Protein AF-0000000068192405 (afdb_homodimer)

pLDDT: mean 91.37, std 9.14, range [52.38, 98.75]

Foldseek 3Di:
DFDDPPDQWDQPQKDKDWDPPADPLVHTDMFIFGQAKDAAFDWNIKHFKAKDDFPDDCLAPLQKAQQDPDPPGGIITGTDDCVSRAAAADVPPFQKDKDHDNVRRMIIIGGRHIDHGGHTGHDHRPCLVPRPNNVVVNCVRCVPPD/DFDDPPDQWDQPQKDKDWDPPADPLVHTDMFIFGQAKDAAFDWNIKHFKAKDDFPDDCLAPLQKAALDPDPPGGIITGTDDCVSRAAAADVPPFQKDKDHDNVRRMIIIGGRHIDHGGHTGHDHRPCLVPRPNNVSVNCVRCVPPD

Structure (mmCIF, N/CA/C/O backbone):
data_AF-0000000068192405-model_v1
#
loop_
_entity.id
_entity.type
_entity.pdbx_description
1 polymer 'SET domain-containing protein'
#
loop_
_atom_site.group_PDB
_atom_site.id
_atom_site.type_symbol
_atom_site.label_atom_id
_atom_site.label_alt_id
_atom_site.label_comp_id
_atom_site.label_asym_id
_atom_site.label_entity_id
_atom_site.label_seq_id
_atom_site.pdbx_PDB_ins_code
_atom_site.Cartn_x
_atom_site.Cartn_y
_atom_site.Cartn_z
_atom_site.occupancy
_atom_site.B_iso_or_equiv
_atom_site.auth_seq_id
_atom_site.auth_comp_id
_atom_site.auth_asym_id
_atom_site.auth_atom_id
_atom_site.pdbx_PDB_model_num
ATOM 1 N N . MET A 1 1 ? -20.484 -3.127 -0.42 1 55.09 1 MET A N 1
ATOM 2 C CA . MET A 1 1 ? -20.344 -1.684 -0.591 1 55.09 1 MET A CA 1
ATOM 3 C C . MET A 1 1 ? -19.312 -1.358 -1.666 1 55.09 1 MET A C 1
ATOM 5 O O . MET A 1 1 ? -18.344 -2.092 -1.839 1 55.09 1 MET A O 1
ATOM 9 N N . ALA A 1 2 ? -19.688 -0.434 -2.512 1 78.75 2 ALA A N 1
ATOM 10 C CA . ALA A 1 2 ? -18.922 -0.015 -3.682 1 78.75 2 ALA A CA 1
ATOM 11 C C . ALA A 1 2 ? -17.891 1.054 -3.312 1 78.75 2 ALA A C 1
ATOM 13 O O . ALA A 1 2 ? -18.094 1.811 -2.359 1 78.75 2 ALA A O 1
ATOM 14 N N . ALA A 1 3 ? -16.781 0.958 -3.896 1 88.31 3 ALA A N 1
ATOM 15 C CA . ALA A 1 3 ? -15.773 2.01 -3.754 1 88.31 3 ALA A CA 1
ATOM 16 C C . ALA A 1 3 ? -16.312 3.352 -4.242 1 88.31 3 ALA A C 1
ATOM 18 O O . ALA A 1 3 ? -17.234 3.396 -5.051 1 88.31 3 ALA A O 1
ATOM 19 N N . HIS A 1 4 ? -15.781 4.434 -3.641 1 93.06 4 HIS A N 1
ATOM 20 C CA . HIS A 1 4 ? -16.109 5.762 -4.137 1 93.06 4 HIS A CA 1
ATOM 21 C C . HIS A 1 4 ? -15.891 5.859 -5.645 1 93.06 4 HIS A C 1
ATOM 23 O O . HIS A 1 4 ? -14.875 5.387 -6.156 1 93.06 4 HIS A O 1
ATOM 29 N N . PRO A 1 5 ? -16.766 6.48 -6.34 1 92.31 5 PRO A N 1
ATOM 30 C CA . PRO A 1 5 ? -16.656 6.492 -7.801 1 92.31 5 PRO A CA 1
ATOM 31 C C . PRO A 1 5 ? -15.422 7.234 -8.297 1 92.31 5 PRO A C 1
ATOM 33 O O . PRO A 1 5 ? -14.898 6.922 -9.367 1 92.31 5 PRO A O 1
ATOM 36 N N . ASP A 1 6 ? -14.898 8.164 -7.609 1 94.06 6 ASP A N 1
ATOM 37 C CA . ASP A 1 6 ? -13.781 8.984 -8.047 1 94.06 6 ASP A CA 1
ATOM 38 C C . ASP A 1 6 ? -12.453 8.438 -7.52 1 94.06 6 ASP A C 1
ATOM 40 O O . ASP A 1 6 ? -11.398 9.031 -7.754 1 94.06 6 ASP A O 1
ATOM 44 N N . THR A 1 7 ? -12.555 7.301 -6.91 1 98.12 7 THR A N 1
ATOM 45 C CA . THR A 1 7 ? -11.336 6.852 -6.246 1 98.12 7 THR A CA 1
ATOM 46 C C . THR A 1 7 ? -10.32 6.336 -7.266 1 98.12 7 THR A C 1
ATOM 48 O O . THR A 1 7 ? -10.688 5.688 -8.242 1 98.12 7 THR A O 1
ATOM 51 N N . LYS A 1 8 ? -9.062 6.598 -7.02 1 98.31 8 LYS A N 1
ATOM 52 C CA . LYS A 1 8 ? -7.961 6.027 -7.793 1 98.31 8 LYS A CA 1
ATOM 53 C C . LYS A 1 8 ? -7.633 4.617 -7.32 1 98.31 8 LYS A C 1
ATOM 55 O O . LYS A 1 8 ? -6.961 3.859 -8.023 1 98.31 8 LYS A O 1
ATOM 60 N N . ILE A 1 9 ? -8.039 4.238 -6.117 1 98.31 9 ILE A N 1
ATOM 61 C CA . ILE A 1 9 ? -7.742 2.941 -5.52 1 98.31 9 ILE A CA 1
ATOM 62 C C . ILE A 1 9 ? -9.039 2.229 -5.156 1 98.31 9 ILE A C 1
ATOM 64 O O . ILE A 1 9 ? -9.867 2.771 -4.422 1 98.31 9 ILE A O 1
ATOM 68 N N . ASP A 1 10 ? -9.258 1.091 -5.707 1 97.69 10 ASP A N 1
ATOM 69 C CA . ASP A 1 10 ? -10.406 0.264 -5.352 1 97.69 10 ASP A CA 1
ATOM 70 C C . ASP A 1 10 ? -9.984 -1.178 -5.078 1 97.69 10 ASP A C 1
ATOM 72 O O . ASP A 1 10 ? -9.758 -1.951 -6.012 1 97.69 10 ASP A O 1
ATOM 76 N N . CYS A 1 11 ? -9.867 -1.496 -3.826 1 97.31 11 CYS A N 1
ATOM 77 C CA . CYS A 1 11 ? -9.609 -2.877 -3.434 1 97.31 11 CYS A CA 1
ATOM 78 C C . CYS A 1 11 ? -10.719 -3.4 -2.523 1 97.31 11 CYS A C 1
ATOM 80 O O . CYS A 1 11 ? -10.461 -4.219 -1.64 1 97.31 11 CYS A O 1
ATOM 82 N N . SER A 1 12 ? -11.93 -2.873 -2.697 1 95.62 12 SER A N 1
ATOM 83 C CA . SER A 1 12 ? -13.062 -3.17 -1.833 1 95.62 12 SER A CA 1
ATOM 84 C C . SER A 1 12 ? -13.547 -4.605 -2.025 1 95.62 12 SER A C 1
ATOM 86 O O . SER A 1 12 ? -14.273 -5.137 -1.188 1 95.62 12 SER A O 1
ATOM 88 N N . LYS A 1 13 ? -13.156 -5.262 -3.084 1 96.94 13 LYS A N 1
ATOM 89 C CA . LYS A 1 13 ? -13.609 -6.617 -3.377 1 96.94 13 LYS A CA 1
ATOM 90 C C . LYS A 1 13 ? -12.547 -7.648 -3 1 96.94 13 LYS A C 1
ATOM 92 O O . LYS A 1 13 ? -12.648 -8.82 -3.375 1 96.94 13 LYS A O 1
ATOM 97 N N . VAL A 1 14 ? -11.555 -7.145 -2.326 1 97.94 14 VAL A N 1
ATOM 98 C CA . VAL A 1 14 ? -10.406 -7.965 -1.952 1 97.94 14 VAL A CA 1
ATOM 99 C C . VAL A 1 14 ? -10.164 -7.863 -0.447 1 97.94 14 VAL A C 1
ATOM 101 O O . VAL A 1 14 ? -10.359 -6.801 0.148 1 97.94 14 VAL A O 1
ATOM 104 N N . TYR A 1 15 ? -9.812 -8.922 0.135 1 98.19 15 TYR A N 1
ATOM 105 C CA . TYR A 1 15 ? -9.383 -8.859 1.525 1 98.19 15 TYR A CA 1
ATOM 106 C C . TYR A 1 15 ? -8.094 -9.648 1.732 1 98.19 15 TYR A C 1
ATOM 108 O O . TYR A 1 15 ? -7.719 -10.469 0.893 1 98.19 15 TYR A O 1
ATOM 116 N N . VAL A 1 16 ? -7.379 -9.328 2.805 1 98.56 16 VAL A N 1
ATOM 117 C CA . VAL A 1 16 ? -6.047 -9.883 3.025 1 98.56 16 VAL A CA 1
ATOM 118 C C . VAL A 1 16 ? -6.02 -10.648 4.344 1 98.56 16 VAL A C 1
ATOM 120 O O . VAL A 1 16 ? -6.508 -10.164 5.367 1 98.56 16 VAL A O 1
ATOM 123 N N . LYS A 1 17 ? -5.523 -11.781 4.324 1 98 17 LYS A N 1
ATOM 124 C CA . LYS A 1 17 ? -5.293 -12.633 5.488 1 98 17 LYS A CA 1
ATOM 125 C C . LYS A 1 17 ? -4.102 -13.562 5.262 1 98 17 LYS A C 1
ATOM 127 O O . LYS A 1 17 ? -3.371 -13.414 4.281 1 98 17 LYS A O 1
ATOM 132 N N . LYS A 1 18 ? -3.875 -14.383 6.23 1 97.12 18 LYS A N 1
ATOM 133 C CA . LYS A 1 18 ? -2.791 -15.352 6.082 1 97.12 18 LYS A CA 1
ATOM 134 C C . LYS A 1 18 ? -2.975 -16.188 4.82 1 97.12 18 LYS A C 1
ATOM 136 O O . LYS A 1 18 ? -4.066 -16.688 4.555 1 97.12 18 LYS A O 1
ATOM 141 N N . SER A 1 19 ? -1.891 -16.281 4.105 1 97.06 19 SER A N 1
ATOM 142 C CA . SER A 1 19 ? -1.935 -17 2.832 1 97.06 19 SER A CA 1
ATOM 143 C C . SER A 1 19 ? -2.203 -18.484 3.041 1 97.06 19 SER A C 1
ATOM 145 O O . SER A 1 19 ? -1.701 -19.078 3.994 1 97.06 19 SER A O 1
ATOM 147 N N . SER A 1 20 ? -2.9 -19.141 2.088 1 94.5 20 SER A N 1
ATOM 148 C CA . SER A 1 20 ? -3.137 -20.578 2.094 1 94.5 20 SER A CA 1
ATOM 149 C C . SER A 1 20 ? -1.863 -21.344 1.756 1 94.5 20 SER A C 1
ATOM 151 O O . SER A 1 20 ? -1.79 -22.562 1.971 1 94.5 20 SER A O 1
ATOM 153 N N . PHE A 1 21 ? -0.851 -20.641 1.268 1 90.75 21 PHE A N 1
ATOM 154 C CA . PHE A 1 21 ? 0.394 -21.281 0.862 1 90.75 21 PHE A CA 1
ATOM 155 C C . PHE A 1 21 ? 1.392 -21.297 2.014 1 90.75 21 PHE A C 1
ATOM 157 O O . PHE A 1 21 ? 2.486 -21.859 1.883 1 90.75 21 PHE A O 1
ATOM 164 N N . SER A 1 22 ? 0.976 -20.703 3.113 1 90 22 SER A N 1
ATOM 165 C CA . SER A 1 22 ? 1.839 -20.703 4.289 1 90 22 SER A CA 1
ATOM 166 C C . SER A 1 22 ? 2.004 -22.109 4.855 1 90 22 SER A C 1
ATOM 168 O O . SER A 1 22 ? 1.02 -22.828 5.047 1 90 22 SER A O 1
ATOM 170 N N . ASN A 1 23 ? 3.227 -22.469 5.043 1 89.5 23 ASN A N 1
ATOM 171 C CA . ASN A 1 23 ? 3.557 -23.766 5.641 1 89.5 23 ASN A CA 1
ATOM 172 C C . ASN A 1 23 ? 4.883 -23.703 6.395 1 89.5 23 ASN A C 1
ATOM 174 O O . ASN A 1 23 ? 5.414 -22.625 6.648 1 89.5 23 ASN A O 1
ATOM 178 N N . GLU A 1 24 ? 5.328 -24.844 6.863 1 87.62 24 GLU A N 1
ATOM 179 C CA . GLU A 1 24 ? 6.543 -24.891 7.664 1 87.62 24 GLU A CA 1
ATOM 180 C C . GLU A 1 24 ? 7.754 -24.422 6.863 1 87.62 24 GLU A C 1
ATOM 182 O O . GLU A 1 24 ? 8.672 -23.812 7.418 1 87.62 24 GLU A O 1
ATOM 187 N N . GLN A 1 25 ? 7.812 -24.594 5.59 1 82.75 25 GLN A N 1
ATOM 188 C CA . GLN A 1 25 ? 8.938 -24.234 4.727 1 82.75 25 GLN A CA 1
ATOM 189 C C . GLN A 1 25 ? 8.93 -22.75 4.387 1 82.75 25 GLN A C 1
ATOM 191 O O . GLN A 1 25 ? 9.977 -22.094 4.406 1 82.75 25 GLN A O 1
ATOM 196 N N . THR A 1 26 ? 7.797 -22.156 4.195 1 83.38 26 THR A N 1
ATOM 197 C CA . THR A 1 26 ? 7.695 -20.781 3.725 1 83.38 26 THR A CA 1
ATOM 198 C C . THR A 1 26 ? 7.547 -19.812 4.898 1 83.38 26 THR A C 1
ATOM 200 O O . THR A 1 26 ? 7.828 -18.625 4.77 1 83.38 26 THR A O 1
ATOM 203 N N . GLY A 1 27 ? 7.125 -20.406 6.062 1 87.19 27 GLY A N 1
ATOM 204 C CA . GLY A 1 27 ? 6.695 -19.516 7.129 1 87.19 27 GLY A CA 1
ATOM 205 C C . GLY A 1 27 ? 5.367 -18.844 6.848 1 87.19 27 GLY A C 1
ATOM 206 O O . GLY A 1 27 ? 4.734 -19.109 5.82 1 87.19 27 GLY A O 1
ATOM 207 N N . ASP A 1 28 ? 4.977 -18.016 7.785 1 91.56 28 ASP A N 1
ATOM 208 C CA . ASP A 1 28 ? 3.705 -17.312 7.652 1 91.56 28 ASP A CA 1
ATOM 209 C C . ASP A 1 28 ? 3.869 -16.031 6.824 1 91.56 28 ASP A C 1
ATOM 211 O O . ASP A 1 28 ? 4.84 -15.289 7 1 91.56 28 ASP A O 1
ATOM 215 N N . PHE A 1 29 ? 2.996 -15.898 5.859 1 92.94 29 PHE A N 1
ATOM 216 C CA . PHE A 1 29 ? 2.908 -14.656 5.098 1 92.94 29 PHE A CA 1
ATOM 217 C C . PHE A 1 29 ? 1.473 -14.391 4.668 1 92.94 29 PHE A C 1
ATOM 219 O O . PHE A 1 29 ? 0.599 -15.242 4.828 1 92.94 29 PHE A O 1
ATOM 226 N N . ASP A 1 30 ? 1.192 -13.266 4.195 1 96.31 30 ASP A N 1
ATOM 227 C CA . ASP A 1 30 ? -0.177 -12.859 3.887 1 96.31 30 ASP A CA 1
ATOM 228 C C . ASP A 1 30 ? -0.487 -13.055 2.404 1 96.31 30 ASP A C 1
ATOM 230 O O . ASP A 1 30 ? 0.426 -13.164 1.583 1 96.31 30 ASP A O 1
ATOM 234 N N . GLY A 1 31 ? -1.782 -13.195 2.139 1 97.75 31 GLY A N 1
ATOM 235 C CA . GLY A 1 31 ? -2.307 -13.289 0.786 1 97.75 31 GLY A CA 1
ATOM 236 C C . GLY A 1 31 ? -3.602 -12.531 0.591 1 97.75 31 GLY A C 1
ATOM 237 O O . GLY A 1 31 ? -4.305 -12.234 1.56 1 97.75 31 GLY A O 1
ATOM 238 N N . ALA A 1 32 ? -3.865 -12.195 -0.637 1 98.38 32 ALA A N 1
ATOM 239 C CA . ALA A 1 32 ? -5.117 -11.547 -1.023 1 98.38 32 ALA A CA 1
ATOM 240 C C . ALA A 1 32 ? -6.164 -12.578 -1.435 1 98.38 32 ALA A C 1
ATOM 242 O O . ALA A 1 32 ? -5.84 -13.57 -2.094 1 98.38 32 ALA A O 1
ATOM 243 N N . PHE A 1 33 ? -7.395 -12.305 -1.102 1 98.75 33 PHE A N 1
ATOM 244 C CA . PHE A 1 33 ? -8.5 -13.219 -1.367 1 98.75 33 PHE A CA 1
ATOM 245 C C . PHE A 1 33 ? -9.68 -12.477 -1.971 1 98.75 33 PHE A C 1
ATOM 247 O O . PHE A 1 33 ? -9.891 -11.289 -1.691 1 98.75 33 PHE A O 1
ATOM 254 N N . ALA A 1 34 ? -10.438 -13.211 -2.746 1 98.5 34 ALA A N 1
ATOM 255 C CA . ALA A 1 34 ? -11.664 -12.656 -3.318 1 98.5 34 ALA A CA 1
ATOM 256 C C . ALA A 1 34 ? -12.75 -12.508 -2.254 1 98.5 34 ALA A C 1
ATOM 258 O O . ALA A 1 34 ? -13.156 -13.492 -1.632 1 98.5 34 ALA A O 1
ATOM 259 N N . PHE A 1 35 ? -13.242 -11.312 -2.105 1 98 35 PHE A N 1
ATOM 260 C CA . PHE A 1 35 ? -14.328 -11.055 -1.172 1 98 35 PHE A CA 1
ATOM 261 C C . PHE A 1 35 ? -15.68 -11.367 -1.813 1 98 35 PHE A C 1
ATOM 263 O O . PHE A 1 35 ? -16.641 -11.695 -1.118 1 98 35 PHE A O 1
ATOM 270 N N . VAL A 1 36 ? -15.742 -11.219 -3.045 1 97.44 36 VAL A N 1
ATOM 271 C CA . VAL A 1 36 ? -16.891 -11.555 -3.893 1 97.44 36 VAL A CA 1
ATOM 272 C C . VAL A 1 36 ? -16.438 -12.461 -5.031 1 97.44 36 VAL A C 1
ATOM 274 O O . VAL A 1 36 ? -15.258 -12.516 -5.367 1 97.44 36 VAL A O 1
ATOM 277 N N . PRO A 1 37 ? -17.375 -13.227 -5.578 1 98.44 37 PRO A N 1
ATOM 278 C CA . PRO A 1 37 ? -16.969 -13.953 -6.785 1 98.44 37 PRO A CA 1
ATOM 279 C C . PRO A 1 37 ? -16.688 -13.031 -7.969 1 98.44 37 PRO A C 1
ATOM 281 O O . PRO A 1 37 ? -17.219 -11.914 -8.023 1 98.44 37 PRO A O 1
ATOM 284 N N . PHE A 1 38 ? -15.867 -13.5 -8.883 1 98.56 38 PHE A N 1
ATOM 285 C CA . PHE A 1 38 ? -15.57 -12.797 -10.125 1 98.56 38 PHE A CA 1
ATOM 286 C C . PHE A 1 38 ? -15.828 -13.695 -11.328 1 98.56 38 PHE A C 1
ATOM 288 O O . PHE A 1 38 ? -15.57 -14.898 -11.273 1 98.56 38 PHE A O 1
ATOM 295 N N . GLN A 1 39 ? -16.297 -13.109 -12.391 1 98.75 39 GLN A N 1
ATOM 296 C CA . GLN A 1 39 ? -16.234 -13.758 -13.695 1 98.75 39 GLN A CA 1
ATOM 297 C C . GLN A 1 39 ? -14.945 -13.414 -14.43 1 98.75 39 GLN A C 1
ATOM 299 O O . GLN A 1 39 ? -14.336 -12.375 -14.172 1 98.75 39 GLN A O 1
ATOM 304 N N . LYS A 1 40 ? -14.594 -14.32 -15.336 1 98.5 40 LYS A N 1
ATOM 305 C CA . LYS A 1 40 ? -13.453 -14.008 -16.188 1 98.5 40 LYS A CA 1
ATOM 306 C C . LYS A 1 40 ? -13.594 -12.609 -16.797 1 98.5 40 LYS A C 1
ATOM 308 O O . LYS A 1 40 ? -14.656 -12.258 -17.312 1 98.5 40 LYS A O 1
ATOM 313 N N . GLY A 1 41 ? -12.547 -11.797 -16.609 1 98.62 41 GLY A N 1
ATOM 314 C CA . GLY A 1 41 ? -12.523 -10.477 -17.219 1 98.62 41 GLY A CA 1
ATOM 315 C C . GLY A 1 41 ? -12.977 -9.375 -16.281 1 98.62 41 GLY A C 1
ATOM 316 O O . GLY A 1 41 ? -12.836 -8.195 -16.594 1 98.62 41 GLY A O 1
ATOM 317 N N . ASP A 1 42 ? -13.555 -9.742 -15.102 1 98.69 42 ASP A N 1
ATOM 318 C CA . ASP A 1 42 ? -13.977 -8.75 -14.125 1 98.69 42 ASP A CA 1
ATOM 319 C C . ASP A 1 42 ? -12.781 -7.988 -13.562 1 98.69 42 ASP A C 1
ATOM 321 O O . ASP A 1 42 ? -11.719 -8.57 -13.352 1 98.69 42 ASP A O 1
ATOM 325 N N . LEU A 1 43 ? -12.961 -6.719 -13.297 1 98.56 43 LEU A N 1
ATOM 326 C CA . LEU A 1 43 ? -12 -5.934 -12.539 1 98.56 43 LEU A CA 1
ATOM 327 C C . LEU A 1 43 ? -11.977 -6.375 -11.078 1 98.56 43 LEU A C 1
ATOM 329 O O . LEU A 1 43 ? -13.008 -6.355 -10.398 1 98.56 43 LEU A O 1
ATOM 333 N N . VAL A 1 44 ? -10.797 -6.77 -10.625 1 98.5 44 VAL A N 1
ATOM 334 C CA . VAL A 1 44 ? -10.617 -7.25 -9.258 1 98.5 44 VAL A CA 1
ATOM 335 C C . VAL A 1 44 ? -10.164 -6.098 -8.359 1 98.5 44 VAL A C 1
ATOM 337 O O . VAL A 1 44 ? -10.711 -5.891 -7.277 1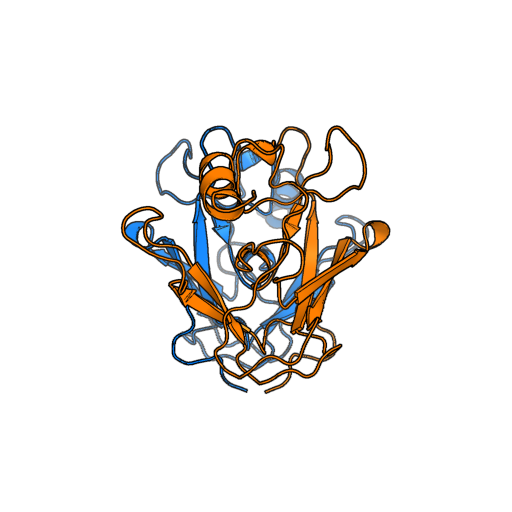 98.5 44 VAL A O 1
ATOM 340 N N . GLU A 1 45 ? -9.203 -5.367 -8.82 1 98.38 45 GLU A N 1
ATOM 341 C CA . GLU A 1 45 ? -8.633 -4.234 -8.102 1 98.38 45 GLU A CA 1
ATOM 342 C C . GLU A 1 45 ? -8.031 -3.217 -9.07 1 98.38 45 GLU A C 1
ATOM 344 O O . GLU A 1 45 ? -7.555 -3.582 -10.148 1 98.38 45 GLU A O 1
ATOM 349 N N . LYS A 1 46 ? -8.102 -1.969 -8.68 1 98.69 46 LYS A N 1
ATOM 350 C CA . LYS A 1 46 ? -7.32 -0.933 -9.352 1 98.69 46 LYS A CA 1
ATOM 351 C C . LYS A 1 46 ? -6.59 -0.054 -8.336 1 98.69 46 LYS A C 1
ATOM 353 O O . LYS A 1 46 ? -7.012 0.055 -7.184 1 98.69 46 LYS A O 1
ATOM 358 N N . GLY A 1 47 ? -5.531 0.477 -8.805 1 98.38 47 GLY A N 1
ATOM 359 C CA . GLY A 1 47 ? -4.758 1.312 -7.902 1 98.38 47 GLY A CA 1
ATOM 360 C C . GLY A 1 47 ? -3.648 2.078 -8.594 1 98.38 47 GLY A C 1
ATOM 361 O O . GLY A 1 47 ? -3.65 2.209 -9.82 1 98.38 47 GLY A O 1
ATOM 362 N N . VAL A 1 48 ? -2.842 2.688 -7.77 1 97.69 48 VAL A N 1
ATOM 363 C CA . VAL A 1 48 ? -1.743 3.539 -8.211 1 97.69 48 VAL A CA 1
ATOM 364 C C . VAL A 1 48 ? -0.408 2.879 -7.875 1 97.69 48 VAL A C 1
ATOM 366 O O . VAL A 1 48 ? -0.311 2.119 -6.906 1 97.69 48 VAL A O 1
ATOM 369 N N . MET A 1 49 ? 0.502 3.1 -8.805 1 96.62 49 MET A N 1
ATOM 370 C CA . MET A 1 49 ? 1.893 2.719 -8.57 1 96.62 49 MET A CA 1
ATOM 371 C C . MET A 1 49 ? 2.742 3.939 -8.242 1 96.62 49 MET A C 1
ATOM 373 O O . MET A 1 49 ? 2.764 4.91 -9 1 96.62 49 MET A O 1
ATOM 377 N N . ARG A 1 50 ? 3.408 3.871 -7.117 1 94.19 50 ARG A N 1
ATOM 378 C CA . ARG A 1 50 ? 4.324 4.941 -6.734 1 94.19 50 ARG A CA 1
ATOM 379 C C . ARG A 1 50 ? 5.766 4.57 -7.066 1 94.19 50 ARG A C 1
ATOM 381 O O . ARG A 1 50 ? 6.316 3.625 -6.496 1 94.19 50 ARG A O 1
ATOM 388 N N . ARG A 1 51 ? 6.312 5.363 -7.895 1 93.88 51 ARG A N 1
ATOM 389 C CA . ARG A 1 51 ? 7.691 5.102 -8.281 1 93.88 51 ARG A CA 1
ATOM 390 C C . ARG A 1 51 ? 8.656 5.449 -7.152 1 93.88 51 ARG A C 1
ATOM 392 O O . ARG A 1 51 ? 8.492 6.473 -6.484 1 93.88 51 ARG A O 1
ATOM 399 N N . LEU A 1 52 ? 9.57 4.594 -6.996 1 92.69 52 LEU A N 1
ATOM 400 C CA . LEU A 1 52 ? 10.586 4.824 -5.977 1 92.69 52 LEU A CA 1
ATOM 401 C C . LEU A 1 52 ? 11.734 5.668 -6.535 1 92.69 52 LEU A C 1
ATOM 403 O O . LEU A 1 52 ? 11.984 5.66 -7.742 1 92.69 52 LEU A O 1
ATOM 407 N N . PRO A 1 53 ? 12.344 6.43 -5.594 1 89 53 PRO A N 1
ATOM 408 C CA . PRO A 1 53 ? 13.492 7.227 -6.043 1 89 53 PRO A CA 1
ATOM 409 C C . PRO A 1 53 ? 14.641 6.367 -6.562 1 89 53 PRO A C 1
ATOM 411 O O . PRO A 1 53 ? 14.656 5.156 -6.344 1 89 53 PRO A O 1
ATOM 414 N N . ASP A 1 54 ? 15.547 7.113 -7.172 1 84.31 54 ASP A N 1
ATOM 415 C CA . ASP A 1 54 ? 16.75 6.441 -7.656 1 84.31 54 ASP A CA 1
ATOM 416 C C . ASP A 1 54 ? 17.531 5.805 -6.504 1 84.31 54 ASP A C 1
ATOM 418 O O . ASP A 1 54 ? 17.578 6.355 -5.402 1 84.31 54 ASP A O 1
ATOM 422 N N . GLY A 1 55 ? 18.094 4.621 -6.777 1 82.62 55 GLY A N 1
ATOM 423 C CA . GLY A 1 55 ? 18.922 3.967 -5.77 1 82.62 55 GLY A CA 1
ATOM 424 C C . GLY A 1 55 ? 18.219 2.807 -5.09 1 82.62 55 GLY A C 1
ATOM 425 O O . GLY A 1 55 ? 18.859 1.954 -4.48 1 82.62 55 GLY A O 1
ATOM 426 N N . PHE A 1 56 ? 16.922 2.859 -5.086 1 86.62 56 PHE A N 1
ATOM 427 C CA . PHE A 1 56 ? 16.188 1.721 -4.551 1 86.62 56 PHE A CA 1
ATOM 428 C C . PHE A 1 56 ? 16.297 0.517 -5.477 1 86.62 56 PHE A C 1
ATOM 430 O O . PHE A 1 56 ? 16.062 0.634 -6.684 1 86.62 56 PHE A O 1
ATOM 437 N N . ASP A 1 57 ? 16.688 -0.569 -4.812 1 88.69 57 ASP A N 1
ATOM 438 C CA . ASP A 1 57 ? 16.859 -1.799 -5.582 1 88.69 57 ASP A CA 1
ATOM 439 C C . ASP A 1 57 ? 15.766 -2.809 -5.25 1 88.69 57 ASP A C 1
ATOM 441 O O . ASP A 1 57 ? 15.844 -3.508 -4.238 1 88.69 57 ASP A O 1
ATOM 445 N N . GLY A 1 58 ? 14.836 -2.971 -6.137 1 90.75 58 GLY A N 1
ATOM 446 C CA . GLY A 1 58 ? 13.703 -3.861 -5.934 1 90.75 58 GLY A CA 1
ATOM 447 C C . GLY A 1 58 ? 14.062 -5.328 -6.09 1 90.75 58 GLY A C 1
ATOM 448 O O . GLY A 1 58 ? 13.242 -6.207 -5.812 1 90.75 58 GLY A O 1
ATOM 449 N N . ASN A 1 59 ? 15.297 -5.625 -6.492 1 90.25 59 ASN A N 1
ATOM 450 C CA . ASN A 1 59 ? 15.719 -7.016 -6.609 1 90.25 59 ASN A CA 1
ATOM 451 C C . ASN A 1 59 ? 15.773 -7.703 -5.25 1 90.25 59 ASN A C 1
ATOM 453 O O . ASN A 1 59 ? 15.727 -8.93 -5.168 1 90.25 59 ASN A O 1
ATOM 457 N N . THR A 1 60 ? 15.805 -6.941 -4.258 1 90.31 60 THR A N 1
ATOM 458 C CA . THR A 1 60 ? 16.031 -7.527 -2.941 1 90.31 60 THR A CA 1
ATOM 459 C C . THR A 1 60 ? 14.781 -7.41 -2.076 1 90.31 60 THR A C 1
ATOM 461 O O . THR A 1 60 ? 14.797 -7.77 -0.896 1 90.31 60 THR A O 1
ATOM 464 N N . CYS A 1 61 ? 13.672 -6.887 -2.564 1 91.44 61 CYS A N 1
ATOM 465 C CA . CYS A 1 61 ? 12.461 -6.664 -1.781 1 91.44 61 CYS A CA 1
ATOM 466 C C . CYS A 1 61 ? 11.242 -7.215 -2.502 1 91.44 61 CYS A C 1
ATOM 468 O O . CYS A 1 61 ? 10.828 -6.68 -3.533 1 91.44 61 CYS A O 1
ATOM 470 N N . PRO A 1 62 ? 10.555 -8.141 -1.927 1 89.31 62 PRO A N 1
ATOM 471 C CA . PRO A 1 62 ? 9.453 -8.797 -2.625 1 89.31 62 PRO A CA 1
ATOM 472 C C . PRO A 1 62 ? 8.195 -7.934 -2.682 1 89.31 62 PRO A C 1
ATOM 474 O O . PRO A 1 62 ? 7.238 -8.273 -3.387 1 89.31 62 PRO A O 1
ATOM 477 N N . TYR A 1 63 ? 8.203 -6.797 -2.059 1 90.12 63 TYR A N 1
ATOM 478 C CA . TYR A 1 63 ? 7.016 -5.957 -2.018 1 90.12 63 TYR A CA 1
ATOM 479 C C . TYR A 1 63 ? 7.113 -4.82 -3.027 1 90.12 63 TYR A C 1
ATOM 481 O O . TYR A 1 63 ? 6.164 -4.055 -3.203 1 90.12 63 TYR A O 1
ATOM 489 N N . ILE A 1 64 ? 8.273 -4.746 -3.576 1 91.44 64 ILE A N 1
ATOM 490 C CA . ILE A 1 64 ? 8.539 -3.742 -4.602 1 91.44 64 ILE A CA 1
ATOM 491 C C . ILE A 1 64 ? 8.5 -4.391 -5.98 1 91.44 64 ILE A C 1
ATOM 493 O O . ILE A 1 64 ? 9.008 -5.496 -6.176 1 91.44 64 ILE A O 1
ATOM 497 N N . PHE A 1 65 ? 7.922 -3.645 -6.941 1 92.81 65 PHE A N 1
ATOM 498 C CA . PHE A 1 65 ? 7.684 -4.258 -8.242 1 92.81 65 PHE A CA 1
ATOM 499 C C . PHE A 1 65 ? 8.422 -3.504 -9.344 1 92.81 65 PHE A C 1
ATOM 501 O O . PHE A 1 65 ? 8.688 -2.307 -9.211 1 92.81 65 PHE A O 1
ATOM 508 N N . THR A 1 66 ? 8.727 -4.273 -10.406 1 92.12 66 THR A N 1
ATOM 509 C CA . THR A 1 66 ? 9.25 -3.619 -11.602 1 92.12 66 THR A CA 1
ATOM 510 C C . THR A 1 66 ? 8.188 -2.717 -12.234 1 92.12 66 THR A C 1
ATOM 512 O O . THR A 1 66 ? 7.023 -3.098 -12.336 1 92.12 66 THR A O 1
ATOM 515 N N . TRP A 1 67 ? 8.641 -1.5 -12.664 1 94.38 67 TRP A N 1
ATOM 516 C CA . TRP A 1 67 ? 7.676 -0.588 -13.266 1 94.38 67 TRP A CA 1
ATOM 517 C C . TRP A 1 67 ? 8.211 -0.004 -14.562 1 94.38 67 TRP A C 1
ATOM 519 O O . TRP A 1 67 ? 8.18 1.212 -14.766 1 94.38 67 TRP A O 1
ATOM 529 N N . SER A 1 68 ? 8.812 -0.787 -15.352 1 89.44 68 SER A N 1
ATOM 530 C CA . SER A 1 68 ? 9.242 -0.543 -16.719 1 89.44 68 SER A CA 1
ATOM 531 C C . SER A 1 68 ? 9.469 -1.853 -17.469 1 89.44 68 SER A C 1
ATOM 533 O O . SER A 1 68 ? 9.562 -2.916 -16.859 1 89.44 68 SER A O 1
ATOM 535 N N . GLU A 1 69 ? 9.5 -1.789 -18.75 1 86.75 69 GLU A N 1
ATOM 536 C CA . GLU A 1 69 ? 9.789 -2.965 -19.562 1 86.75 69 GLU A CA 1
ATOM 537 C C . GLU A 1 69 ? 11.281 -3.076 -19.875 1 86.75 69 GLU A C 1
ATOM 539 O O . GLU A 1 69 ? 11.727 -4.051 -20.484 1 86.75 69 GLU A O 1
ATOM 544 N N . GLU A 1 70 ? 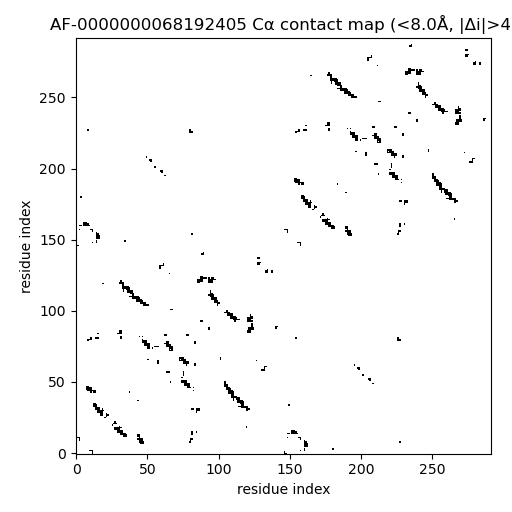11.961 -2.186 -19.375 1 84.94 70 GLU A N 1
ATOM 545 C CA . GLU A 1 70 ? 13.383 -2.133 -19.688 1 84.94 70 GLU A CA 1
ATOM 546 C C . GLU A 1 70 ? 14.156 -3.201 -18.922 1 84.94 70 GLU A C 1
ATOM 548 O O . GLU A 1 70 ? 13.805 -3.533 -17.781 1 84.94 70 GLU A O 1
ATOM 553 N N . ARG A 1 71 ? 15.289 -3.732 -19.516 1 84.38 71 ARG A N 1
ATOM 554 C CA . ARG A 1 71 ? 16.25 -4.637 -18.891 1 84.38 71 ARG A CA 1
ATOM 555 C C . ARG A 1 71 ? 17.672 -4.141 -19.078 1 84.38 71 ARG A C 1
ATOM 557 O O . ARG A 1 71 ? 18.094 -3.84 -20.203 1 84.38 71 ARG A O 1
ATOM 564 N N . PRO A 1 72 ? 18.453 -4.008 -18 1 84.94 72 PRO A N 1
ATOM 565 C CA . PRO A 1 72 ? 18.047 -4.262 -16.609 1 84.94 72 PRO A CA 1
ATOM 566 C C . PRO A 1 72 ? 17.016 -3.248 -16.109 1 84.94 72 PRO A C 1
ATOM 568 O O . PRO A 1 72 ? 16.984 -2.111 -16.578 1 84.94 72 PRO A O 1
ATOM 571 N N . ASN A 1 73 ? 16.188 -3.729 -15.133 1 84.62 73 ASN A N 1
ATOM 572 C CA . ASN A 1 73 ? 15.164 -2.857 -14.578 1 84.62 73 ASN A CA 1
ATOM 573 C C . ASN A 1 73 ? 15.766 -1.713 -13.773 1 84.62 73 ASN A C 1
ATOM 575 O O . ASN A 1 73 ? 16.625 -1.938 -12.922 1 84.62 73 ASN A O 1
ATOM 579 N N . LYS A 1 74 ? 15.227 -0.527 -14.016 1 86.38 74 LYS A N 1
ATOM 580 C CA . LYS A 1 74 ? 15.75 0.634 -13.305 1 86.38 74 LYS A CA 1
ATOM 581 C C . LYS A 1 74 ? 14.641 1.347 -12.531 1 86.38 74 LYS A C 1
ATOM 583 O O . LYS A 1 74 ? 14.914 2.15 -11.641 1 86.38 74 LYS A O 1
ATOM 588 N N . ILE A 1 75 ? 13.414 1.113 -12.953 1 92.31 75 ILE A N 1
ATOM 589 C CA . ILE A 1 75 ? 12.297 1.792 -12.312 1 92.31 75 ILE A CA 1
ATOM 590 C C . ILE A 1 75 ? 11.516 0.801 -11.453 1 92.31 75 ILE A C 1
ATOM 592 O O . ILE A 1 75 ? 11.008 -0.206 -11.953 1 92.31 75 ILE A O 1
ATOM 596 N N . TRP A 1 76 ? 11.492 1.102 -10.203 1 93.12 76 TRP A N 1
ATOM 597 C CA . TRP A 1 76 ? 10.781 0.278 -9.227 1 93.12 76 TRP A CA 1
ATOM 598 C C . TRP A 1 76 ? 9.594 1.033 -8.633 1 93.12 76 TRP A C 1
ATOM 600 O O . TRP A 1 76 ? 9.602 2.266 -8.586 1 93.12 76 TRP A O 1
ATOM 610 N N . GLY A 1 77 ? 8.57 0.279 -8.242 1 94.5 77 GLY A N 1
ATOM 611 C CA . GLY A 1 77 ? 7.387 0.929 -7.695 1 94.5 77 GLY A CA 1
ATOM 612 C C . GLY A 1 77 ? 6.723 0.132 -6.59 1 94.5 77 GLY A C 1
ATOM 613 O O . GLY A 1 77 ? 6.926 -1.079 -6.48 1 94.5 77 GLY A O 1
ATOM 614 N N . MET A 1 78 ? 5.992 0.826 -5.816 1 94.56 78 MET A N 1
ATOM 615 C CA . MET A 1 78 ? 5.164 0.266 -4.75 1 94.56 78 MET A CA 1
ATOM 616 C C . MET A 1 78 ? 3.682 0.402 -5.086 1 94.56 78 MET A C 1
ATOM 618 O O . MET A 1 78 ? 3.193 1.509 -5.32 1 94.56 78 MET A O 1
ATOM 622 N N . GLY A 1 79 ? 3.006 -0.704 -5.055 1 96.38 79 GLY A N 1
ATOM 623 C CA . GLY A 1 79 ? 1.587 -0.697 -5.375 1 96.38 79 GLY A CA 1
ATOM 624 C C . GLY A 1 79 ? 0.715 -0.28 -4.207 1 96.38 79 GLY A C 1
ATOM 625 O O . GLY A 1 79 ? 1.081 -0.484 -3.047 1 96.38 79 GLY A O 1
ATOM 626 N N . SER A 1 80 ? -0.457 0.22 -4.488 1 97.06 80 SER A N 1
ATOM 627 C CA . SER A 1 80 ? -1.429 0.626 -3.479 1 97.06 80 SER A CA 1
ATOM 628 C C . SER A 1 80 ? -2.402 -0.504 -3.162 1 97.06 80 SER A C 1
ATOM 630 O O . SER A 1 80 ? -2.352 -1.566 -3.783 1 97.06 80 SER A O 1
ATOM 632 N N . GLY A 1 81 ? -3.273 -0.258 -2.125 1 97.06 81 GLY A N 1
ATOM 633 C CA . GLY A 1 81 ? -4.363 -1.175 -1.821 1 97.06 81 GLY A CA 1
ATOM 634 C C . GLY A 1 81 ? -3.885 -2.514 -1.291 1 97.06 81 GLY A C 1
ATOM 635 O O . GLY A 1 81 ? -3.139 -2.566 -0.311 1 97.06 81 GLY A O 1
ATOM 636 N N . CYS A 1 82 ? -4.344 -3.514 -1.99 1 97.44 82 CYS A N 1
ATOM 637 C CA . CYS A 1 82 ? -4.031 -4.879 -1.589 1 97.44 82 CYS A CA 1
ATOM 638 C C . CYS A 1 82 ? -3.1 -5.543 -2.596 1 97.44 82 CYS A C 1
ATOM 640 O O . CYS A 1 82 ? -2.66 -6.676 -2.389 1 97.44 82 CYS A O 1
ATOM 642 N N . SER A 1 83 ? -2.684 -4.82 -3.584 1 97.25 83 SER A N 1
ATOM 643 C CA . SER A 1 83 ? -1.973 -5.371 -4.734 1 97.25 83 SER A CA 1
ATOM 644 C C . SER A 1 83 ? -0.663 -6.027 -4.312 1 97.25 83 SER A C 1
ATOM 646 O O . SER A 1 83 ? -0.248 -7.031 -4.902 1 97.25 83 SER A O 1
ATOM 648 N N . PRO A 1 84 ? -0.011 -5.539 -3.281 1 95.69 84 PRO A N 1
ATOM 649 C CA . PRO A 1 84 ? 1.256 -6.18 -2.922 1 95.69 84 PRO A CA 1
ATOM 650 C C . PRO A 1 84 ? 1.061 -7.559 -2.295 1 95.69 84 PRO A C 1
ATOM 652 O O . PRO A 1 84 ? 2.037 -8.266 -2.037 1 95.69 84 PRO A O 1
ATOM 655 N N . PHE A 1 85 ? -0.138 -7.973 -2.109 1 97.12 85 PHE A N 1
ATOM 656 C CA . PHE A 1 85 ? -0.394 -9.219 -1.394 1 97.12 85 PHE A CA 1
ATOM 657 C C . PHE A 1 85 ? -0.887 -10.297 -2.348 1 97.12 85 PHE A C 1
ATOM 659 O O . PHE A 1 85 ? -1.297 -11.375 -1.914 1 97.12 85 PHE A O 1
ATOM 666 N N . PHE A 1 86 ? -0.919 -9.984 -3.613 1 97.44 86 PHE A N 1
ATOM 667 C CA . PHE A 1 86 ? -1.169 -11.023 -4.602 1 97.44 86 PHE A CA 1
ATOM 668 C C . PHE A 1 86 ? 0.054 -11.914 -4.77 1 97.44 86 PHE A C 1
ATOM 670 O O . PHE A 1 86 ? 1.073 -11.484 -5.316 1 97.44 86 PHE A O 1
ATOM 677 N N . ASN A 1 87 ? -0.031 -13.109 -4.324 1 95.06 87 ASN A N 1
ATOM 678 C CA . ASN A 1 87 ? 1.111 -14.016 -4.383 1 95.06 87 ASN A CA 1
ATOM 679 C C . ASN A 1 87 ? 1.286 -14.609 -5.777 1 95.06 87 ASN A C 1
ATOM 681 O O . ASN A 1 87 ? 0.378 -14.531 -6.605 1 95.06 87 ASN A O 1
ATOM 685 N N . THR A 1 88 ? 2.479 -15.102 -5.984 1 92.75 88 THR A N 1
ATOM 686 C CA . THR A 1 88 ? 2.77 -15.633 -7.312 1 92.75 88 THR A CA 1
ATOM 687 C C . THR A 1 88 ? 2.266 -17.062 -7.445 1 92.75 88 THR A C 1
ATOM 689 O O . THR A 1 88 ? 2.217 -17.812 -6.461 1 92.75 88 THR A O 1
ATOM 692 N N . ASP A 1 89 ? 1.856 -17.391 -8.57 1 88.88 89 ASP A N 1
ATOM 693 C CA . ASP A 1 89 ? 1.591 -18.734 -9.039 1 88.88 89 ASP A CA 1
ATOM 694 C C . ASP A 1 89 ? 2.287 -19 -10.367 1 88.88 89 ASP A C 1
ATOM 696 O O . ASP A 1 89 ? 2.848 -18.094 -10.977 1 88.88 89 ASP A O 1
ATOM 700 N N . ARG A 1 90 ? 2.373 -20.312 -10.648 1 81.31 90 ARG A N 1
ATOM 701 C CA . ARG A 1 90 ? 2.977 -20.688 -11.93 1 81.31 90 ARG A CA 1
ATOM 702 C C . ARG A 1 90 ? 2.25 -20.016 -13.086 1 81.31 90 ARG A C 1
ATOM 704 O O . ARG A 1 90 ? 1.041 -19.781 -13.023 1 81.31 90 ARG A O 1
ATOM 711 N N . GLU A 1 91 ? 3.127 -19.734 -14.117 1 77.06 91 GLU A N 1
ATOM 712 C CA . GLU A 1 91 ? 2.541 -19.203 -15.344 1 77.06 91 GLU A CA 1
ATOM 713 C C . GLU A 1 91 ? 1.42 -20.094 -15.859 1 77.06 91 GLU A C 1
ATOM 715 O O . GLU A 1 91 ? 1.562 -21.312 -15.891 1 77.06 91 GLU A O 1
ATOM 720 N N . GLY A 1 92 ? 0.353 -19.453 -16.172 1 82.31 92 GLY A N 1
ATOM 721 C CA . GLY A 1 92 ? -0.785 -20.203 -16.672 1 82.31 92 GLY A CA 1
ATOM 722 C C . GLY A 1 92 ? -1.736 -20.656 -15.578 1 82.31 92 GLY A C 1
ATOM 723 O O . GLY A 1 92 ? -2.857 -21.078 -15.859 1 82.31 92 GLY A O 1
ATOM 724 N N . LYS A 1 93 ? -1.346 -20.531 -14.344 1 90.06 93 LYS A N 1
ATOM 725 C CA . LYS A 1 93 ? -2.203 -20.984 -13.25 1 90.06 93 LYS A CA 1
ATOM 726 C C . LYS A 1 93 ? -2.695 -19.812 -12.414 1 90.06 93 LYS A C 1
ATOM 728 O O . LYS A 1 93 ? -3.643 -19.953 -11.641 1 90.06 93 LYS A O 1
ATOM 733 N N . ALA A 1 94 ? -2.068 -18.734 -12.602 1 95.88 94 ALA A N 1
ATOM 734 C CA . ALA A 1 94 ? -2.504 -17.547 -11.859 1 95.88 94 ALA A CA 1
ATOM 735 C C . ALA A 1 94 ? -3.922 -17.141 -12.258 1 95.88 94 ALA A C 1
ATOM 737 O O . ALA A 1 94 ? -4.289 -17.219 -13.43 1 95.88 94 ALA A O 1
ATOM 738 N N . ASN A 1 95 ? -4.727 -16.672 -11.305 1 98.38 95 ASN A N 1
ATOM 739 C CA . ASN A 1 95 ? -6.129 -16.391 -11.586 1 98.38 95 ASN A CA 1
ATOM 740 C C . ASN A 1 95 ? -6.359 -14.898 -11.812 1 98.38 95 ASN A C 1
ATOM 742 O O . ASN A 1 95 ? -7.492 -14.477 -12.055 1 98.38 95 ASN A O 1
ATOM 746 N N . THR A 1 96 ? -5.27 -14.078 -11.766 1 98.44 96 THR A N 1
ATOM 747 C CA . THR A 1 96 ? -5.391 -12.656 -12.102 1 98.44 96 THR A CA 1
ATOM 748 C C . THR A 1 96 ? -4.258 -12.227 -13.031 1 98.44 96 THR A C 1
ATOM 750 O O . THR A 1 96 ? -3.258 -12.938 -13.172 1 98.44 96 THR A O 1
ATOM 753 N N . HIS A 1 97 ? -4.496 -11.125 -13.656 1 96.94 97 HIS A N 1
ATOM 754 C CA . HIS A 1 97 ? -3.482 -10.453 -14.461 1 96.94 97 HIS A CA 1
ATOM 755 C C . HIS A 1 97 ? -3.545 -8.938 -14.266 1 96.94 97 HIS A C 1
ATOM 757 O O . HIS A 1 97 ? -4.633 -8.367 -14.156 1 96.94 97 HIS A O 1
ATOM 763 N N . MET A 1 98 ? -2.344 -8.391 -14.281 1 96.25 98 MET A N 1
ATOM 764 C CA . MET A 1 98 ? -2.26 -6.945 -14.086 1 96.25 98 MET A CA 1
ATOM 765 C C . MET A 1 98 ? -1.994 -6.234 -15.406 1 96.25 98 MET A C 1
ATOM 767 O O . MET A 1 98 ? -1.065 -6.594 -16.141 1 96.25 98 MET A O 1
ATOM 771 N N . VAL A 1 99 ? -2.816 -5.227 -15.68 1 97.38 99 VAL A N 1
ATOM 772 C CA . VAL A 1 99 ? -2.525 -4.266 -16.734 1 97.38 99 VAL A CA 1
ATOM 773 C C . VAL A 1 99 ? -1.84 -3.035 -16.156 1 97.38 99 VAL A C 1
ATOM 775 O O . VAL A 1 99 ? -2.342 -2.436 -15.195 1 97.38 99 VAL A O 1
ATOM 778 N N . ARG A 1 100 ? -0.68 -2.742 -16.75 1 96.81 100 ARG A N 1
ATOM 779 C CA . ARG A 1 100 ? 0.141 -1.644 -16.25 1 96.81 100 ARG A CA 1
ATOM 780 C C . ARG A 1 100 ? 0.065 -0.436 -17.188 1 96.81 100 ARG A C 1
ATOM 782 O O . ARG A 1 100 ? 0.348 -0.547 -18.375 1 96.81 100 ARG A O 1
ATOM 789 N N . TYR A 1 101 ? -0.283 0.653 -16.625 1 97.38 101 TYR A N 1
ATOM 790 C CA . TYR A 1 101 ? -0.253 1.921 -17.344 1 97.38 101 TYR A CA 1
ATOM 791 C C . TYR A 1 101 ? 0.913 2.785 -16.875 1 97.38 101 TYR A C 1
ATOM 793 O O . TYR A 1 101 ? 0.734 3.697 -16.078 1 97.38 101 TYR A O 1
ATOM 801 N N . TYR A 1 102 ? 2.037 2.539 -17.5 1 95.69 102 TYR A N 1
ATOM 802 C CA . TYR A 1 102 ? 3.297 3.111 -17.031 1 95.69 102 TYR A CA 1
ATOM 803 C C . TYR A 1 102 ? 3.244 4.633 -17.047 1 95.69 102 TYR A C 1
ATOM 805 O O . TYR A 1 102 ? 3.65 5.285 -16.094 1 95.69 102 TYR A O 1
ATOM 813 N N . ASP A 1 103 ? 2.633 5.262 -18.062 1 94.88 103 ASP A N 1
ATOM 814 C CA . ASP A 1 103 ? 2.641 6.711 -18.234 1 94.88 103 ASP A CA 1
ATOM 815 C C . ASP A 1 103 ? 1.736 7.395 -17.203 1 94.88 103 ASP A C 1
ATOM 817 O O . ASP A 1 103 ? 1.919 8.57 -16.891 1 94.88 103 ASP A O 1
ATOM 821 N N . GLU A 1 104 ? 0.791 6.609 -16.672 1 96.25 104 GLU A N 1
ATOM 822 C CA . GLU A 1 104 ? -0.177 7.168 -15.742 1 96.25 104 GLU A CA 1
ATOM 823 C C . GLU A 1 104 ? 0.113 6.719 -14.312 1 96.25 104 GLU A C 1
ATOM 825 O O . GLU A 1 104 ? -0.582 7.121 -13.375 1 96.25 104 GLU A O 1
ATOM 830 N N . ASP A 1 105 ? 1.049 5.832 -14.133 1 96.69 105 ASP A N 1
ATOM 831 C CA . ASP A 1 105 ? 1.398 5.246 -12.844 1 96.69 105 ASP A CA 1
ATOM 832 C C . ASP A 1 105 ? 0.164 4.684 -12.141 1 96.69 105 ASP A C 1
ATOM 834 O O . ASP A 1 105 ? -0.077 4.977 -10.969 1 96.69 105 ASP A O 1
ATOM 838 N N . ARG A 1 106 ? -0.552 3.904 -12.875 1 97.94 106 ARG A N 1
ATOM 839 C CA . ARG A 1 106 ? -1.707 3.193 -12.336 1 97.94 106 ARG A CA 1
ATOM 840 C C . ARG A 1 106 ? -1.779 1.771 -12.883 1 97.94 106 ARG A C 1
ATOM 842 O O . ARG A 1 106 ? -1.125 1.449 -13.875 1 97.94 106 ARG A O 1
ATOM 849 N N . PHE A 1 107 ? -2.498 0.96 -12.227 1 98.25 107 PHE A N 1
ATOM 850 C CA . PHE A 1 107 ? -2.68 -0.421 -12.656 1 98.25 107 PHE A CA 1
ATOM 851 C C . PHE A 1 107 ? -4.125 -0.865 -12.461 1 98.25 107 PHE A C 1
ATOM 853 O O . PHE A 1 107 ? -4.879 -0.232 -11.711 1 98.25 107 PHE A O 1
ATOM 860 N N . GLU A 1 108 ? -4.477 -1.894 -13.141 1 98.75 108 GLU A N 1
ATOM 861 C CA . GLU A 1 108 ? -5.723 -2.637 -12.984 1 98.75 108 GLU A CA 1
ATOM 862 C C . GLU A 1 108 ? -5.469 -4.141 -12.977 1 98.75 108 GLU A C 1
ATOM 864 O O . GLU A 1 108 ? -4.645 -4.641 -13.742 1 98.75 108 GLU A O 1
ATOM 869 N N . ILE A 1 109 ? -6.094 -4.773 -12.109 1 98.69 109 ILE A N 1
ATOM 870 C CA . ILE A 1 109 ? -5.984 -6.223 -12.008 1 98.69 109 ILE A CA 1
ATOM 871 C C . ILE A 1 109 ? -7.309 -6.871 -12.406 1 98.69 109 ILE A C 1
ATOM 873 O O . ILE A 1 109 ? -8.367 -6.52 -11.883 1 98.69 109 ILE A O 1
ATOM 877 N N . PHE A 1 110 ? -7.211 -7.832 -13.273 1 98.75 110 PHE A N 1
ATOM 878 C CA . PHE A 1 110 ? -8.398 -8.492 -13.797 1 98.75 110 PHE A CA 1
ATOM 879 C C . PHE A 1 110 ? -8.359 -9.984 -13.516 1 98.75 110 PHE A C 1
ATOM 881 O O . PHE A 1 110 ? -7.285 -10.586 -13.469 1 98.75 110 PHE A O 1
ATOM 888 N N . ALA A 1 111 ? -9.555 -10.578 -13.406 1 98.75 111 ALA A N 1
ATOM 889 C CA . ALA A 1 111 ? -9.672 -12.031 -13.305 1 98.75 111 ALA A CA 1
ATOM 890 C C . ALA A 1 111 ? -9.391 -12.703 -14.641 1 98.75 111 ALA A C 1
ATOM 892 O O . ALA A 1 111 ? -9.938 -12.312 -15.672 1 98.75 111 ALA A O 1
ATOM 893 N N . THR A 1 112 ? -8.57 -13.742 -14.617 1 98.31 112 THR A N 1
ATOM 894 C CA . THR A 1 112 ? -8.242 -14.445 -15.852 1 98.31 112 THR A CA 1
ATOM 895 C C . THR A 1 112 ? -9.133 -15.672 -16.031 1 98.31 112 THR A C 1
ATOM 897 O O . THR A 1 112 ? -9.094 -16.328 -17.078 1 98.31 112 THR A O 1
ATOM 900 N N . ARG A 1 113 ? -9.883 -16.016 -15.102 1 98.25 113 ARG A N 1
ATOM 901 C CA . ARG A 1 113 ? -10.906 -17.047 -15.055 1 98.25 113 ARG A CA 1
ATOM 902 C C . ARG A 1 113 ? -11.953 -16.734 -13.984 1 98.25 113 ARG A C 1
ATOM 904 O O . ARG A 1 113 ? -11.82 -15.75 -13.25 1 98.25 113 ARG A O 1
ATOM 911 N N . ASP A 1 114 ? -13 -17.531 -13.984 1 98.69 114 ASP A N 1
ATOM 912 C CA . ASP A 1 114 ? -13.938 -17.375 -12.875 1 98.69 114 ASP A CA 1
ATOM 913 C C . ASP A 1 114 ? -13.25 -17.656 -11.539 1 98.69 114 ASP A C 1
ATOM 915 O O . ASP A 1 114 ? -12.461 -18.594 -11.43 1 98.69 114 ASP A O 1
ATOM 919 N N . ILE A 1 115 ? -13.539 -16.859 -10.586 1 98.62 115 ILE A N 1
ATOM 920 C CA . ILE A 1 115 ? -12.953 -16.969 -9.25 1 98.62 115 ILE A CA 1
ATOM 921 C C . ILE A 1 115 ? -14.062 -17.047 -8.211 1 98.62 115 ILE A C 1
ATOM 923 O O . ILE A 1 115 ? -14.984 -16.219 -8.195 1 98.62 115 ILE A O 1
ATOM 927 N N . GLU A 1 116 ? -13.984 -18 -7.324 1 98.69 116 GLU A N 1
ATOM 928 C CA . GLU A 1 116 ? -14.984 -18.156 -6.27 1 98.69 116 GLU A CA 1
ATOM 929 C C . GLU A 1 116 ? -14.703 -17.203 -5.105 1 98.69 116 GLU A C 1
ATOM 931 O O . GLU A 1 116 ? -13.555 -16.812 -4.875 1 98.69 116 GLU A O 1
ATOM 936 N N . LYS A 1 117 ? -15.789 -16.906 -4.453 1 98.31 117 LYS A N 1
ATOM 937 C CA . LYS A 1 117 ? -15.594 -16.172 -3.199 1 98.31 117 LYS A CA 1
ATOM 938 C C . LYS A 1 117 ? -14.625 -16.922 -2.283 1 98.31 117 LYS A C 1
ATOM 940 O O . LYS A 1 117 ? -14.672 -18.141 -2.172 1 98.31 117 LYS A O 1
ATOM 945 N N . ASP A 1 118 ? -13.648 -16.156 -1.695 1 98.5 118 ASP A N 1
ATOM 946 C CA . ASP A 1 118 ? -12.695 -16.609 -0.688 1 98.5 118 ASP A CA 1
ATOM 947 C C . ASP A 1 118 ? -11.57 -17.422 -1.324 1 98.5 118 ASP A C 1
ATOM 949 O O . ASP A 1 118 ? -10.781 -18.047 -0.62 1 98.5 118 ASP A O 1
ATOM 953 N N . GLU A 1 119 ? -11.539 -17.438 -2.619 1 98.44 119 GLU A N 1
ATOM 954 C CA . GLU A 1 119 ? -10.367 -17.984 -3.301 1 98.44 119 GLU A CA 1
ATOM 955 C C . GLU A 1 119 ? -9.188 -17.016 -3.229 1 98.44 119 GLU A C 1
ATOM 957 O O . GLU A 1 119 ? -9.359 -15.812 -3.4 1 98.44 119 GLU A O 1
ATOM 962 N N . GLU A 1 120 ? -7.988 -17.609 -2.992 1 98.5 120 GLU A N 1
ATOM 963 C CA . GLU A 1 120 ? -6.805 -16.75 -2.982 1 98.5 120 GLU A CA 1
ATOM 964 C C . GLU A 1 120 ? -6.477 -16.25 -4.383 1 98.5 120 GLU A C 1
ATOM 966 O O . GLU A 1 120 ? -6.527 -17.016 -5.352 1 98.5 120 GLU A O 1
ATOM 971 N N . LEU A 1 121 ? -6.211 -14.961 -4.426 1 98.75 121 LEU A N 1
ATOM 972 C CA . LEU A 1 121 ? -5.855 -14.297 -5.68 1 98.75 121 LEU A CA 1
ATOM 973 C C . LEU A 1 121 ? -4.352 -14.383 -5.93 1 98.75 121 LEU A C 1
ATOM 975 O O . LEU A 1 121 ? -3.555 -14.047 -5.051 1 98.75 121 LEU A O 1
ATOM 979 N N . THR A 1 122 ? -3.969 -14.859 -7.078 1 97.56 122 THR A N 1
ATOM 980 C CA . THR A 1 122 ? -2.561 -15.031 -7.418 1 97.56 122 THR A CA 1
ATOM 981 C C . THR A 1 122 ? -2.236 -14.359 -8.75 1 97.56 122 THR A C 1
ATOM 983 O O . THR A 1 122 ? -3.133 -14.109 -9.555 1 97.56 122 THR A O 1
ATOM 986 N N . HIS A 1 123 ? -1.026 -14.039 -8.852 1 94.75 123 HIS A N 1
ATOM 987 C CA . HIS A 1 123 ? -0.474 -13.383 -10.031 1 94.75 123 HIS A CA 1
ATOM 988 C C . HIS A 1 123 ? 0.804 -14.07 -10.5 1 94.75 123 HIS A C 1
ATOM 990 O O . HIS A 1 123 ? 1.467 -14.758 -9.719 1 94.75 123 HIS A O 1
ATOM 996 N N . THR A 1 124 ? 1.12 -13.891 -11.773 1 90.12 124 THR A N 1
ATOM 997 C CA . THR A 1 124 ? 2.408 -14.359 -12.273 1 90.12 124 THR A CA 1
ATOM 998 C C . THR A 1 124 ? 3.482 -13.289 -12.094 1 90.12 124 THR A C 1
ATOM 1000 O O . THR A 1 124 ? 3.33 -12.164 -12.562 1 90.12 124 THR A O 1
ATOM 1003 N N . TYR A 1 125 ? 4.5 -13.695 -11.352 1 90.06 125 TYR A N 1
ATOM 1004 C CA . TYR A 1 125 ? 5.648 -12.797 -11.25 1 90.06 125 TYR A CA 1
ATOM 1005 C C . TYR A 1 125 ? 6.609 -13.008 -12.414 1 90.06 125 TYR A C 1
ATOM 1007 O O . TYR A 1 125 ? 7.449 -13.906 -12.383 1 90.06 125 TYR A O 1
ATOM 1015 N N . VAL A 1 126 ? 6.574 -12.141 -13.312 1 82.56 126 VAL A N 1
ATOM 1016 C CA . VAL A 1 126 ? 7.395 -12.289 -14.508 1 82.56 126 VAL A CA 1
ATOM 1017 C C . VAL A 1 126 ? 8.875 -12.188 -14.141 1 82.56 126 VAL A C 1
ATOM 1019 O O . VAL A 1 126 ? 9.734 -12.688 -14.867 1 82.56 126 VAL A O 1
ATOM 1022 N N . SER A 1 127 ? 9.188 -11.609 -13.031 1 86.25 127 SER A N 1
ATOM 1023 C CA . SER A 1 127 ? 10.562 -11.367 -12.609 1 86.25 127 SER A CA 1
ATOM 1024 C C . SER A 1 127 ? 11.062 -12.453 -11.672 1 86.25 127 SER A C 1
ATOM 1026 O O . SER A 1 127 ? 12.156 -12.344 -11.109 1 86.25 127 SER A O 1
ATOM 1028 N N . LEU A 1 128 ? 10.344 -13.453 -11.484 1 86.44 128 LEU A N 1
ATOM 1029 C CA . LEU A 1 128 ? 10.625 -14.516 -10.531 1 86.44 128 LEU A CA 1
ATOM 1030 C C . LEU A 1 128 ? 11.992 -15.133 -10.805 1 86.44 128 LEU A C 1
ATOM 1032 O O . LEU A 1 128 ? 12.727 -15.469 -9.867 1 86.44 128 LEU A O 1
ATOM 1036 N N . LYS A 1 129 ? 12.352 -15.141 -11.969 1 83 129 LYS A N 1
ATOM 1037 C CA . LYS A 1 129 ? 13.531 -15.891 -12.383 1 83 129 LYS A CA 1
ATOM 1038 C C . LYS A 1 129 ? 14.812 -15.109 -12.078 1 83 129 LYS A C 1
ATOM 1040 O O . LYS A 1 129 ? 15.867 -15.703 -11.852 1 83 129 LYS A O 1
ATOM 1045 N N . TRP A 1 130 ? 14.742 -13.805 -11.992 1 86.25 130 TRP A N 1
ATOM 1046 C CA . TRP A 1 130 ? 16.016 -13.109 -11.953 1 86.25 130 TRP A CA 1
ATOM 1047 C C . TRP A 1 130 ? 16.141 -12.242 -10.703 1 86.25 130 TRP A C 1
ATOM 1049 O O . TRP A 1 130 ? 17.203 -11.719 -10.398 1 86.25 130 TRP A O 1
ATOM 1059 N N . ARG A 1 131 ? 15.086 -12.102 -9.992 1 88.38 131 ARG A N 1
ATOM 1060 C CA . ARG A 1 131 ? 15.195 -11.297 -8.781 1 88.38 131 ARG A CA 1
ATOM 1061 C C . ARG A 1 131 ? 15.68 -12.133 -7.602 1 88.38 131 ARG A C 1
ATOM 1063 O O . ARG A 1 131 ? 15.141 -13.203 -7.332 1 88.38 131 ARG A O 1
ATOM 1070 N N . THR A 1 132 ? 16.578 -11.516 -6.859 1 89.38 132 THR A N 1
ATOM 1071 C CA . THR A 1 132 ? 17.25 -12.242 -5.789 1 89.38 132 THR A CA 1
ATOM 1072 C C . THR A 1 132 ? 16.297 -12.508 -4.633 1 89.38 132 THR A C 1
ATOM 1074 O O . THR A 1 132 ? 16.406 -13.531 -3.951 1 89.38 132 THR A O 1
ATOM 1077 N N . CYS A 1 133 ? 15.336 -11.688 -4.414 1 87.81 133 CYS A N 1
ATOM 1078 C CA . CYS A 1 133 ? 14.406 -11.859 -3.307 1 87.81 133 CYS A CA 1
ATOM 1079 C C . CYS A 1 133 ? 13.5 -13.062 -3.541 1 87.81 133 CYS A C 1
ATOM 1081 O O . CYS A 1 133 ? 12.82 -13.523 -2.619 1 87.81 133 CYS A O 1
ATOM 1083 N N . PHE A 1 134 ? 13.477 -13.586 -4.777 1 87.19 134 PHE A N 1
ATOM 1084 C CA . PHE A 1 134 ? 12.586 -14.695 -5.094 1 87.19 134 PHE A CA 1
ATOM 1085 C C . PHE A 1 134 ? 13.383 -15.984 -5.285 1 87.19 134 PHE A C 1
ATOM 1087 O O . PHE A 1 134 ? 12.859 -16.969 -5.797 1 87.19 134 PHE A O 1
ATOM 1094 N N . ALA A 1 135 ? 14.562 -16 -4.902 1 83.88 135 ALA A N 1
ATOM 1095 C CA . ALA A 1 135 ? 15.43 -17.156 -5.129 1 83.88 135 ALA A CA 1
ATOM 1096 C C . ALA A 1 135 ? 14.844 -18.422 -4.484 1 83.88 135 ALA A C 1
ATOM 1098 O O . ALA A 1 135 ? 14.766 -19.469 -5.125 1 83.88 135 ALA A O 1
ATOM 1099 N N . ASP A 1 136 ? 14.352 -18.312 -3.279 1 80.5 136 ASP A N 1
ATOM 1100 C CA . ASP A 1 136 ? 13.82 -19.484 -2.572 1 80.5 136 ASP A CA 1
ATOM 1101 C C . ASP A 1 136 ? 12.477 -19.906 -3.156 1 80.5 136 ASP A C 1
ATOM 1103 O O . ASP A 1 136 ? 12.219 -21.109 -3.33 1 80.5 136 ASP A O 1
ATOM 1107 N N . ILE A 1 137 ? 11.656 -18.984 -3.48 1 81.38 137 ILE A N 1
ATOM 1108 C CA . ILE A 1 137 ? 10.32 -19.281 -3.986 1 81.38 137 ILE A CA 1
ATOM 1109 C C . ILE A 1 137 ? 10.414 -19.875 -5.391 1 81.38 137 ILE A C 1
ATOM 1111 O O . ILE A 1 137 ? 9.625 -20.734 -5.762 1 81.38 137 ILE A O 1
ATOM 1115 N N . ASN A 1 138 ? 11.352 -19.312 -6.074 1 78.81 138 ASN A N 1
ATOM 1116 C CA . ASN A 1 138 ? 11.57 -19.828 -7.418 1 78.81 138 ASN A CA 1
ATOM 1117 C C . ASN A 1 138 ? 11.812 -21.344 -7.398 1 78.81 138 ASN A C 1
ATOM 1119 O O . ASN A 1 138 ? 11.305 -22.062 -8.25 1 78.81 138 ASN A O 1
ATOM 1123 N N . GLU A 1 139 ? 12.453 -21.812 -6.496 1 76.56 139 GLU A N 1
ATOM 1124 C CA . GLU A 1 139 ? 12.719 -23.234 -6.34 1 76.56 139 GLU A CA 1
ATOM 1125 C C . GLU A 1 139 ? 11.438 -24 -5.984 1 76.56 139 GLU A C 1
ATOM 1127 O O . GLU A 1 139 ? 11.203 -25.094 -6.492 1 76.56 139 GLU A O 1
ATOM 1132 N N . ILE A 1 140 ? 10.617 -23.406 -5.289 1 75.06 140 ILE A N 1
ATOM 1133 C CA . ILE A 1 140 ? 9.398 -24.047 -4.809 1 75.06 140 ILE A CA 1
ATOM 1134 C C . ILE A 1 140 ? 8.367 -24.109 -5.93 1 75.06 140 ILE A C 1
ATOM 1136 O O . ILE A 1 140 ? 7.727 -25.141 -6.137 1 75.06 140 ILE A O 1
ATOM 1140 N N . VAL A 1 141 ? 8.242 -23 -6.648 1 72.94 141 VAL A N 1
ATOM 1141 C CA . VAL A 1 141 ? 7.207 -22.875 -7.668 1 72.94 141 VAL A CA 1
ATOM 1142 C C . VAL A 1 141 ? 7.578 -23.719 -8.883 1 72.94 141 VAL A C 1
ATOM 1144 O O . VAL A 1 141 ? 6.703 -24.234 -9.594 1 72.94 141 VAL A O 1
ATOM 1147 N N . HIS A 1 142 ? 8.852 -23.906 -9.125 1 69.69 142 HIS A N 1
ATOM 1148 C CA . HIS A 1 142 ? 9.281 -24.625 -10.32 1 69.69 142 HIS A CA 1
ATOM 1149 C C . HIS A 1 142 ? 9.789 -26.016 -9.961 1 69.69 142 HIS A C 1
ATOM 1151 O O . HIS A 1 142 ? 10.359 -26.719 -10.805 1 69.69 142 HIS A O 1
ATOM 1157 N N . LYS A 1 143 ? 9.727 -26.469 -8.781 1 66.62 143 LYS A N 1
ATOM 1158 C CA . LYS A 1 143 ? 10.258 -27.75 -8.305 1 66.62 143 LYS A CA 1
ATOM 1159 C C . LYS A 1 143 ? 9.789 -28.906 -9.188 1 66.62 143 LYS A C 1
ATOM 1161 O O . LYS A 1 143 ? 10.531 -29.859 -9.414 1 66.62 143 LYS A O 1
ATOM 1166 N N . ASP A 1 144 ? 8.516 -28.891 -9.594 1 56.53 144 ASP A N 1
ATOM 1167 C CA . ASP A 1 144 ? 8.039 -30.047 -10.344 1 56.53 144 ASP A CA 1
ATOM 1168 C C . ASP A 1 144 ? 8.109 -29.781 -11.852 1 56.53 144 ASP A C 1
ATOM 1170 O O . ASP A 1 144 ? 7.395 -30.422 -12.625 1 56.53 144 ASP A O 1
ATOM 1174 N N . ASP A 1 145 ? 8.844 -28.703 -12.234 1 55.56 145 ASP A N 1
ATOM 1175 C CA . ASP A 1 145 ? 9 -28.531 -13.68 1 55.56 145 ASP A CA 1
ATOM 1176 C C . ASP A 1 145 ? 9.844 -29.656 -14.273 1 55.56 145 ASP A C 1
ATOM 1178 O O . ASP A 1 145 ? 10.914 -29.984 -13.758 1 55.56 145 ASP A O 1
ATOM 1182 N N . PRO A 1 146 ? 9.375 -30.484 -15.164 1 53.59 146 PRO A N 1
ATOM 1183 C CA . PRO A 1 146 ? 10.125 -31.609 -15.734 1 53.59 146 PRO A CA 1
ATOM 1184 C C . PRO A 1 146 ? 11.477 -31.172 -16.312 1 53.59 146 PRO A C 1
ATOM 1186 O O . PRO A 1 146 ? 11.648 -30.016 -16.688 1 53.59 146 PRO A O 1
ATOM 1189 N N . MET B 1 1 ? -20.844 -0.625 2.398 1 54.19 1 MET B N 1
ATOM 1190 C CA . MET B 1 1 ? -20.266 -1.97 2.328 1 54.19 1 MET B CA 1
ATOM 1191 C C . MET B 1 1 ? -19.078 -2.113 3.271 1 54.19 1 MET B C 1
ATOM 1193 O O . MET B 1 1 ? -18.312 -1.169 3.453 1 54.19 1 MET B O 1
ATOM 1197 N N . ALA B 1 2 ? -19.125 -3.148 4.062 1 78.44 2 ALA B N 1
ATOM 1198 C CA . ALA B 1 2 ? -18.172 -3.42 5.137 1 78.44 2 ALA B CA 1
ATOM 1199 C C . ALA B 1 2 ? -17.031 -4.301 4.648 1 78.44 2 ALA B C 1
ATOM 1201 O O . ALA B 1 2 ? -17.203 -5.082 3.709 1 78.44 2 ALA B O 1
ATOM 1202 N N . ALA B 1 3 ? -15.891 -4.008 5.113 1 88.06 3 ALA B N 1
ATOM 1203 C CA . ALA B 1 3 ? -14.734 -4.871 4.855 1 88.06 3 ALA B CA 1
ATOM 1204 C C . ALA B 1 3 ? -14.977 -6.281 5.383 1 88.06 3 ALA B C 1
ATOM 1206 O O . ALA B 1 3 ? -15.797 -6.484 6.281 1 88.06 3 ALA B O 1
ATOM 1207 N N . HIS B 1 4 ? -14.344 -7.246 4.715 1 93 4 HIS B N 1
ATOM 1208 C CA . HIS B 1 4 ? -14.383 -8.609 5.23 1 93 4 HIS B CA 1
ATOM 1209 C C . HIS B 1 4 ? -13.992 -8.648 6.703 1 93 4 HIS B C 1
ATOM 1211 O O . HIS B 1 4 ? -13.023 -8 7.109 1 93 4 HIS B O 1
ATOM 1217 N N . PRO B 1 5 ? -14.656 -9.414 7.473 1 92.25 5 PRO B N 1
ATOM 1218 C CA . PRO B 1 5 ? -14.391 -9.391 8.914 1 92.25 5 PRO B CA 1
ATOM 1219 C C . PRO B 1 5 ? -13 -9.914 9.266 1 92.25 5 PRO B C 1
ATOM 1221 O O . PRO B 1 5 ? -12.422 -9.508 10.281 1 92.25 5 PRO B O 1
ATOM 1224 N N . ASP B 1 6 ? -12.414 -10.734 8.516 1 94.12 6 ASP B N 1
ATOM 1225 C CA . ASP B 1 6 ? -11.125 -11.352 8.828 1 94.12 6 ASP B CA 1
ATOM 1226 C C . ASP B 1 6 ? -9.977 -10.586 8.164 1 94.12 6 ASP B C 1
ATOM 1228 O O . ASP B 1 6 ? -8.82 -10.984 8.281 1 94.12 6 ASP B O 1
ATOM 1232 N N . THR B 1 7 ? -10.32 -9.5 7.574 1 98.12 7 THR B N 1
ATOM 1233 C CA . THR B 1 7 ? -9.273 -8.852 6.789 1 98.12 7 THR B CA 1
ATOM 1234 C C . THR B 1 7 ? -8.266 -8.156 7.699 1 98.12 7 THR B C 1
ATOM 1236 O O . THR B 1 7 ? -8.633 -7.574 8.719 1 98.12 7 THR B O 1
ATOM 1239 N N . LYS B 1 8 ? -7.016 -8.195 7.316 1 98.31 8 LYS B N 1
ATOM 1240 C CA . LYS B 1 8 ? -5.957 -7.441 7.977 1 98.31 8 LYS B CA 1
ATOM 1241 C C . LYS B 1 8 ? -5.926 -5.996 7.48 1 98.31 8 LYS B C 1
ATOM 1243 O O . LYS B 1 8 ? -5.32 -5.129 8.117 1 98.31 8 LYS B O 1
ATOM 1248 N N . ILE B 1 9 ? -6.52 -5.707 6.332 1 98.31 9 ILE B N 1
ATOM 1249 C CA . ILE B 1 9 ? -6.516 -4.383 5.715 1 98.31 9 ILE B CA 1
ATOM 1250 C C . ILE B 1 9 ? -7.949 -3.908 5.504 1 98.31 9 ILE B C 1
ATOM 1252 O O . ILE B 1 9 ? -8.75 -4.598 4.859 1 98.31 9 ILE B O 1
ATOM 1256 N N . ASP B 1 10 ? -8.281 -2.812 6.082 1 97.69 10 ASP B N 1
ATOM 1257 C CA . ASP B 1 10 ? -9.586 -2.197 5.859 1 97.69 10 ASP B CA 1
ATOM 1258 C C . ASP B 1 10 ? -9.445 -0.707 5.555 1 97.69 10 ASP B C 1
ATOM 1260 O O . ASP B 1 10 ? -9.258 0.102 6.469 1 97.69 10 ASP B O 1
ATOM 1264 N N . CYS B 1 11 ? -9.531 -0.396 4.297 1 97.31 11 CYS B N 1
ATOM 1265 C CA . CYS B 1 11 ? -9.562 1.006 3.895 1 97.31 11 CYS B CA 1
ATOM 1266 C C . CYS B 1 11 ? -10.828 1.326 3.113 1 97.31 11 CYS B C 1
ATOM 1268 O O . CYS B 1 11 ? -10.812 2.168 2.213 1 97.31 11 CYS B O 1
ATOM 1270 N N . SER B 1 12 ? -11.906 0.609 3.41 1 95.62 12 SER B N 1
ATOM 1271 C CA . SER B 1 12 ? -13.164 0.703 2.676 1 95.62 12 SER B CA 1
ATOM 1272 C C . SER B 1 12 ? -13.852 2.037 2.934 1 95.62 12 SER B C 1
ATOM 1274 O O . SER B 1 12 ? -14.758 2.428 2.189 1 95.62 12 SER B O 1
ATOM 1276 N N . LYS B 1 13 ? -13.461 2.762 3.949 1 96.88 13 LYS B N 1
ATOM 1277 C CA . LYS B 1 13 ? -14.102 4.023 4.301 1 96.88 13 LYS B CA 1
ATOM 1278 C C . LYS B 1 13 ? -13.281 5.215 3.824 1 96.88 13 LYS B C 1
ATOM 1280 O O . LYS B 1 13 ? -13.539 6.352 4.219 1 96.88 13 LYS B O 1
ATOM 1285 N N . VAL B 1 14 ? -12.289 4.875 3.043 1 97.88 14 VAL B N 1
ATOM 1286 C CA . VAL B 1 14 ? -11.344 5.875 2.559 1 97.88 14 VAL B CA 1
ATOM 1287 C C . VAL B 1 14 ? -11.25 5.805 1.035 1 97.88 14 VAL B C 1
ATOM 1289 O O . VAL B 1 14 ? -11.328 4.723 0.452 1 97.88 14 VAL B O 1
ATOM 1292 N N . TYR B 1 15 ? -11.148 6.902 0.437 1 98.19 15 TYR B N 1
ATOM 1293 C CA . TYR B 1 15 ? -10.859 6.898 -0.993 1 98.19 15 TYR B CA 1
ATOM 1294 C C . TYR B 1 15 ? -9.758 7.891 -1.329 1 98.19 15 TYR B C 1
ATOM 1296 O O . TYR B 1 15 ? -9.438 8.773 -0.526 1 98.19 15 TYR B O 1
ATOM 1304 N N . VAL B 1 16 ? -9.125 7.703 -2.484 1 98.56 16 VAL B N 1
ATOM 1305 C CA . VAL B 1 16 ? -7.938 8.469 -2.842 1 98.56 16 VAL B CA 1
ATOM 1306 C C . VAL B 1 16 ? -8.18 9.219 -4.148 1 98.56 16 VAL B C 1
ATOM 1308 O O . VAL B 1 16 ? -8.688 8.648 -5.117 1 98.56 16 VAL B O 1
ATOM 1311 N N . LYS B 1 17 ? -7.891 10.422 -4.168 1 98 17 LYS B N 1
ATOM 1312 C CA . LYS B 1 17 ? -7.93 11.289 -5.34 1 98 17 LYS B CA 1
ATOM 1313 C C . LYS B 1 17 ? -6.895 12.406 -5.23 1 98 17 LYS B C 1
ATOM 1315 O O . LYS B 1 17 ? -6.047 12.391 -4.336 1 98 17 LYS B O 1
ATOM 1320 N N . LYS B 1 18 ? -6.906 13.242 -6.223 1 97.06 18 LYS B N 1
ATOM 1321 C CA . LYS B 1 18 ? -5.992 14.375 -6.18 1 97.06 18 LYS B CA 1
ATOM 1322 C C . LYS B 1 18 ? -6.176 15.18 -4.898 1 97.06 18 LYS B C 1
ATOM 1324 O O . LYS B 1 18 ? -7.301 15.492 -4.512 1 97.06 18 LYS B O 1
ATOM 1329 N N . SER B 1 19 ? -5.051 15.461 -4.305 1 97.06 19 SER B N 1
ATOM 1330 C CA . SER B 1 19 ? -5.074 16.172 -3.031 1 97.06 19 SER B CA 1
ATOM 1331 C C . SER B 1 19 ? -5.609 17.594 -3.197 1 97.06 19 SER B C 1
ATOM 1333 O O . SER B 1 19 ? -5.316 18.25 -4.195 1 97.06 19 SER B O 1
ATOM 1335 N N . SER B 1 20 ? -6.312 18.125 -2.166 1 94.31 20 SER B N 1
ATOM 1336 C CA . SER B 1 20 ? -6.785 19.5 -2.139 1 94.31 20 SER B CA 1
ATOM 1337 C C . SER B 1 20 ? -5.629 20.469 -1.937 1 94.31 20 SER B C 1
ATOM 1339 O O . SER B 1 20 ? -5.785 21.672 -2.148 1 94.31 20 SER B O 1
ATOM 1341 N N . PHE B 1 21 ? -4.469 19.953 -1.568 1 90.56 21 PHE B N 1
ATOM 1342 C CA . PHE B 1 21 ? -3.314 20.797 -1.296 1 90.56 21 PHE B CA 1
ATOM 1343 C C . PHE B 1 21 ? -2.465 20.984 -2.549 1 90.56 21 PHE B C 1
ATOM 1345 O O . PHE B 1 21 ? -1.472 21.703 -2.533 1 90.56 21 PHE B O 1
ATOM 1352 N N . SER B 1 22 ? -2.9 20.297 -3.594 1 89.94 22 SER B N 1
ATOM 1353 C CA . SER B 1 22 ? -2.178 20.438 -4.855 1 89.94 22 SER B CA 1
ATOM 1354 C C . SER B 1 22 ? -2.316 21.844 -5.43 1 89.94 22 SER B C 1
ATOM 1356 O O . SER B 1 22 ? -3.422 22.375 -5.516 1 89.94 22 SER B O 1
ATOM 1358 N N . ASN B 1 23 ? -1.191 22.406 -5.742 1 89.31 23 ASN B N 1
ATOM 1359 C CA . ASN B 1 23 ? -1.148 23.719 -6.367 1 89.31 23 ASN B CA 1
ATOM 1360 C C . ASN B 1 23 ? 0.078 23.875 -7.262 1 89.31 23 ASN B C 1
ATOM 1362 O O . ASN B 1 23 ? 0.748 22.891 -7.582 1 89.31 23 ASN B O 1
ATOM 1366 N N . GLU B 1 24 ? 0.275 25.062 -7.762 1 87.56 24 GLU B N 1
ATOM 1367 C CA . GLU B 1 24 ? 1.374 25.312 -8.695 1 87.56 24 GLU B CA 1
ATOM 1368 C C . GLU B 1 24 ? 2.725 25.047 -8.031 1 87.56 24 GLU B C 1
ATOM 1370 O O . GLU B 1 24 ? 3.666 24.594 -8.68 1 87.56 24 GLU B O 1
ATOM 1375 N N . GLN B 1 25 ? 2.879 25.25 -6.77 1 82.5 25 GLN B N 1
ATOM 1376 C CA . GLN B 1 25 ? 4.129 25.109 -6.035 1 82.5 25 GLN B CA 1
ATOM 1377 C C . GLN B 1 25 ? 4.41 23.641 -5.703 1 82.5 25 GLN B C 1
ATOM 1379 O O . GLN B 1 25 ? 5.547 23.188 -5.836 1 82.5 25 GLN B O 1
ATOM 1384 N N . THR B 1 26 ? 3.424 22.859 -5.398 1 83.12 26 THR B N 1
ATOM 1385 C CA . THR B 1 26 ? 3.609 21.5 -4.93 1 83.12 26 THR B CA 1
ATOM 1386 C C . THR B 1 26 ? 3.504 20.516 -6.09 1 83.12 26 THR B C 1
ATOM 1388 O O . THR B 1 26 ? 4 19.391 -6 1 83.12 26 THR B O 1
ATOM 1391 N N . GLY B 1 27 ? 2.867 21.016 -7.188 1 87.06 27 GLY B N 1
ATOM 1392 C CA . GLY B 1 27 ? 2.486 20.047 -8.211 1 87.06 27 GLY B CA 1
ATOM 1393 C C . GLY B 1 27 ? 1.329 19.172 -7.789 1 87.06 27 GLY B C 1
ATOM 1394 O O . GLY B 1 27 ? 0.783 19.328 -6.695 1 87.06 27 GLY B O 1
ATOM 1395 N N . ASP B 1 28 ? 0.994 18.266 -8.688 1 91.56 28 ASP B N 1
ATOM 1396 C CA . ASP B 1 28 ? -0.118 17.359 -8.422 1 91.56 28 ASP B CA 1
ATOM 1397 C C . ASP B 1 28 ? 0.346 16.141 -7.625 1 91.56 28 ASP B C 1
ATOM 1399 O O . ASP B 1 28 ? 1.406 15.578 -7.902 1 91.56 28 ASP B O 1
ATOM 1403 N N . PHE B 1 29 ? -0.389 15.875 -6.57 1 93 29 PHE B N 1
ATOM 1404 C CA . PHE B 1 29 ? -0.188 14.648 -5.809 1 93 29 PHE B CA 1
ATOM 1405 C C . PHE B 1 29 ? -1.507 14.148 -5.234 1 93 29 PHE B C 1
ATOM 1407 O O . PHE B 1 29 ? -2.525 14.836 -5.305 1 93 29 PHE B O 1
ATOM 1414 N N . ASP B 1 30 ? -1.531 13 -4.742 1 96.31 30 ASP B N 1
ATOM 1415 C CA . ASP B 1 30 ? -2.775 12.375 -4.297 1 96.31 30 ASP B CA 1
ATOM 1416 C C . ASP B 1 30 ? -2.955 12.523 -2.787 1 96.31 30 ASP B C 1
ATOM 1418 O O . ASP B 1 30 ? -1.99 12.789 -2.064 1 96.31 30 ASP B O 1
ATOM 1422 N N . GLY B 1 31 ? -4.23 12.461 -2.395 1 97.75 31 GLY B N 1
ATOM 1423 C CA . GLY B 1 31 ? -4.617 12.484 -0.993 1 97.75 31 GLY B CA 1
ATOM 1424 C C . GLY B 1 31 ? -5.738 11.516 -0.667 1 97.75 31 GLY B C 1
ATOM 1425 O O . GLY B 1 31 ? -6.488 11.102 -1.555 1 97.75 31 GLY B O 1
ATOM 1426 N N . ALA B 1 32 ? -5.801 11.148 0.583 1 98.38 32 ALA B N 1
ATOM 1427 C CA . ALA B 1 32 ? -6.879 10.305 1.096 1 98.38 32 ALA B CA 1
ATOM 1428 C C . ALA B 1 32 ? -8.031 11.148 1.625 1 98.38 32 ALA B C 1
ATOM 1430 O O . ALA B 1 32 ? -7.812 12.188 2.25 1 98.38 32 ALA B O 1
ATOM 1431 N N . PHE B 1 33 ? -9.227 10.672 1.428 1 98.75 33 PHE B N 1
ATOM 14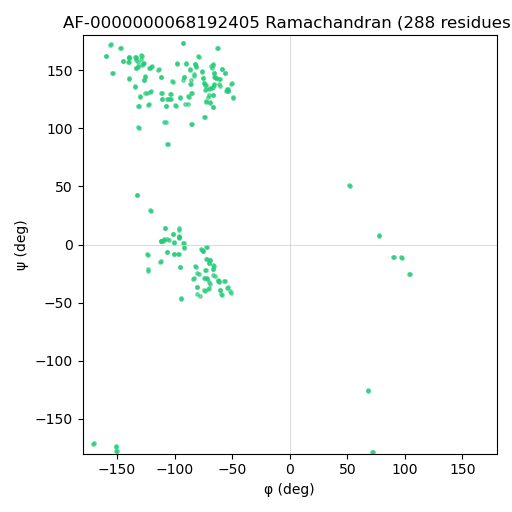32 C CA . PHE B 1 33 ? -10.438 11.383 1.819 1 98.75 33 PHE B CA 1
ATOM 1433 C C . PHE B 1 33 ? -11.406 10.453 2.539 1 98.75 33 PHE B C 1
ATOM 1435 O O . PHE B 1 33 ? -11.438 9.258 2.27 1 98.75 33 PHE B O 1
ATOM 1442 N N . ALA B 1 34 ? -12.195 11.055 3.4 1 98.5 34 ALA B N 1
ATOM 1443 C CA . ALA B 1 34 ? -13.242 10.312 4.094 1 98.5 34 ALA B CA 1
ATOM 1444 C C . ALA B 1 34 ? -14.391 9.977 3.15 1 98.5 34 ALA B C 1
ATOM 1446 O O . ALA B 1 34 ? -15.016 10.875 2.584 1 98.5 34 ALA B O 1
ATOM 1447 N N . PHE B 1 35 ? -14.68 8.703 3.041 1 98 35 PHE B N 1
ATOM 1448 C CA . PHE B 1 35 ? -15.805 8.258 2.227 1 98 35 PHE B CA 1
ATOM 1449 C C . PHE B 1 35 ? -17.109 8.344 3.012 1 98 35 PHE B C 1
ATOM 1451 O O . PHE B 1 35 ? -18.188 8.492 2.426 1 98 35 PHE B O 1
ATOM 1458 N N . VAL B 1 36 ? -17.016 8.211 4.238 1 97.44 36 VAL B N 1
ATOM 1459 C CA . VAL B 1 36 ? -18.094 8.352 5.207 1 97.44 36 VAL B CA 1
ATOM 1460 C C . VAL B 1 36 ? -17.703 9.336 6.301 1 97.44 36 VAL B C 1
ATOM 1462 O O . VAL B 1 36 ? -16.5 9.594 6.504 1 97.44 36 VAL B O 1
ATOM 1465 N N . PRO B 1 37 ? -18.672 9.93 6.949 1 98.44 37 PRO B N 1
ATOM 1466 C CA . PRO B 1 37 ? -18.281 10.727 8.117 1 98.44 37 PRO B CA 1
ATOM 1467 C C . PRO B 1 37 ? -17.719 9.875 9.25 1 98.44 37 PRO B C 1
ATOM 1469 O O . PRO B 1 37 ? -18.031 8.688 9.344 1 98.44 37 PRO B O 1
ATOM 1472 N N . PHE B 1 38 ? -16.906 10.477 10.062 1 98.56 38 PHE B N 1
ATOM 1473 C CA . PHE B 1 38 ? -16.359 9.852 11.266 1 98.56 38 PHE B CA 1
ATOM 1474 C C . PHE B 1 38 ? -16.641 10.703 12.492 1 98.56 38 PHE B C 1
ATOM 1476 O O . PHE B 1 38 ? -16.609 11.93 12.422 1 98.56 38 PHE B O 1
ATOM 1483 N N . GLN B 1 39 ? -16.875 10.062 13.594 1 98.75 39 GLN B N 1
ATOM 1484 C CA . GLN B 1 39 ? -16.797 10.711 14.898 1 98.75 39 GLN B CA 1
ATOM 1485 C C . GLN B 1 39 ? -15.391 10.609 15.484 1 98.75 39 GLN B C 1
ATOM 1487 O O . GLN B 1 39 ? -14.641 9.688 15.148 1 98.75 39 GLN B O 1
ATOM 1492 N N . LYS B 1 40 ? -15.109 11.562 16.359 1 98.5 40 LYS B N 1
ATOM 1493 C CA . LYS B 1 40 ? -13.852 11.453 17.094 1 98.5 40 LYS B CA 1
ATOM 1494 C C . LYS B 1 40 ? -13.68 10.062 17.703 1 98.5 40 LYS B C 1
ATOM 1496 O O . LYS B 1 40 ? -14.609 9.539 18.328 1 98.5 40 LYS B O 1
ATOM 1501 N N . GLY B 1 41 ? -12.547 9.445 17.391 1 98.56 41 GLY B N 1
ATOM 1502 C CA . GLY B 1 41 ? -12.234 8.148 18 1 98.56 41 GLY B CA 1
ATOM 1503 C C . GLY B 1 41 ? -12.586 6.98 17.094 1 98.56 41 GLY B C 1
ATOM 1504 O O . GLY B 1 41 ? -12.211 5.84 17.375 1 98.56 41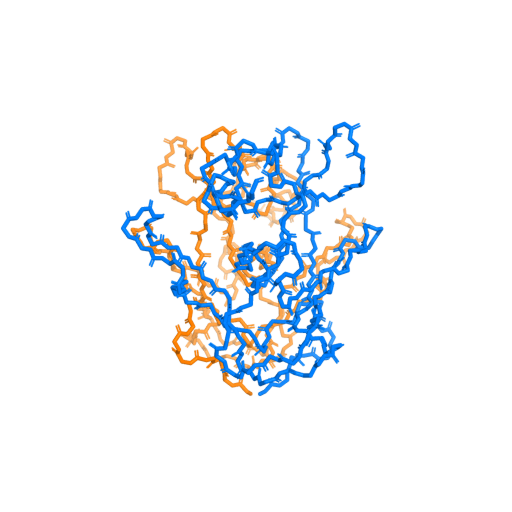 GLY B O 1
ATOM 1505 N N . ASP B 1 42 ? -13.336 7.223 15.984 1 98.69 42 ASP B N 1
ATOM 1506 C CA . ASP B 1 42 ? -13.688 6.16 15.047 1 98.69 42 ASP B CA 1
ATOM 1507 C C . ASP B 1 42 ? -12.445 5.609 14.352 1 98.69 42 ASP B C 1
ATOM 1509 O O . ASP B 1 42 ? -11.516 6.359 14.031 1 98.69 42 ASP B O 1
ATOM 1513 N N . LEU B 1 43 ? -12.43 4.324 14.094 1 98.56 43 LEU B N 1
ATOM 1514 C CA . LEU B 1 43 ? -11.438 3.709 13.227 1 98.56 43 LEU B CA 1
ATOM 1515 C C . LEU B 1 43 ? -11.641 4.133 11.781 1 98.56 43 LEU B C 1
ATOM 1517 O O . LEU B 1 43 ? -12.727 3.928 11.219 1 98.56 43 LEU B O 1
ATOM 1521 N N . VAL B 1 44 ? -10.602 4.727 11.211 1 98.44 44 VAL B N 1
ATOM 1522 C CA . VAL B 1 44 ? -10.656 5.215 9.836 1 98.44 44 VAL B CA 1
ATOM 1523 C C . VAL B 1 44 ? -10.109 4.152 8.891 1 98.44 44 VAL B C 1
ATOM 1525 O O . VAL B 1 44 ? -10.734 3.844 7.867 1 98.44 44 VAL B O 1
ATOM 1528 N N . GLU B 1 45 ? -9 3.586 9.242 1 98.31 45 GLU B N 1
ATOM 1529 C CA . GLU B 1 45 ? -8.32 2.559 8.453 1 98.31 45 GLU B CA 1
ATOM 1530 C C . GLU B 1 45 ? -7.453 1.668 9.336 1 98.31 45 GLU B C 1
ATOM 1532 O O . GLU B 1 45 ? -6.938 2.115 10.367 1 98.31 45 GLU B O 1
ATOM 1537 N N . LYS B 1 46 ? -7.359 0.425 8.938 1 98.62 46 LYS B N 1
ATOM 1538 C CA . LYS B 1 46 ? -6.348 -0.456 9.516 1 98.62 46 LYS B CA 1
ATOM 1539 C C . LYS B 1 46 ? -5.59 -1.208 8.422 1 98.62 46 LYS B C 1
ATOM 1541 O O . LYS B 1 46 ? -6.109 -1.403 7.324 1 98.62 46 LYS B O 1
ATOM 1546 N N . GLY B 1 47 ? -4.41 -1.538 8.773 1 98.31 47 GLY B N 1
ATOM 1547 C CA . GLY B 1 47 ? -3.609 -2.238 7.781 1 98.31 47 GLY B CA 1
ATOM 1548 C C . GLY B 1 47 ? -2.318 -2.801 8.344 1 98.31 47 GLY B C 1
ATOM 1549 O O . GLY B 1 47 ? -2.168 -2.92 9.562 1 98.31 47 GLY B O 1
ATOM 1550 N N . VAL B 1 48 ? -1.501 -3.271 7.43 1 97.69 48 VAL B N 1
ATOM 1551 C CA . VAL B 1 48 ? -0.233 -3.922 7.746 1 97.69 48 VAL B CA 1
ATOM 1552 C C . VAL B 1 48 ? 0.927 -3.047 7.273 1 97.69 48 VAL B C 1
ATOM 1554 O O . VAL B 1 48 ? 0.788 -2.283 6.316 1 97.69 48 VAL B O 1
ATOM 1557 N N . MET B 1 49 ? 1.948 -3.111 8.086 1 96.56 49 MET B N 1
ATOM 1558 C CA . MET B 1 49 ? 3.221 -2.506 7.707 1 96.56 49 MET B CA 1
ATOM 1559 C C . MET B 1 49 ? 4.223 -3.57 7.277 1 96.56 49 MET B C 1
ATOM 1561 O O . MET B 1 49 ? 4.5 -4.508 8.031 1 96.56 49 MET B O 1
ATOM 1565 N N . ARG B 1 50 ? 4.742 -3.395 6.09 1 94.12 50 ARG B N 1
ATOM 1566 C CA . ARG B 1 50 ? 5.781 -4.301 5.613 1 94.12 50 ARG B CA 1
ATOM 1567 C C . ARG B 1 50 ? 7.164 -3.684 5.785 1 94.12 50 ARG B C 1
ATOM 1569 O O . ARG B 1 50 ? 7.477 -2.662 5.172 1 94.12 50 ARG B O 1
ATOM 1576 N N . ARG B 1 51 ? 7.926 -4.359 6.531 1 93.88 51 ARG B N 1
ATOM 1577 C CA . ARG B 1 51 ? 9.281 -3.867 6.77 1 93.88 51 ARG B CA 1
ATOM 1578 C C . ARG B 1 51 ? 10.156 -4.055 5.535 1 93.88 51 ARG B C 1
ATOM 1580 O O . ARG B 1 51 ? 10.094 -5.094 4.875 1 93.88 51 ARG B O 1
ATOM 1587 N N . LEU B 1 52 ? 10.891 -3.057 5.293 1 92.56 52 LEU B N 1
ATOM 1588 C CA . LEU B 1 52 ? 11.82 -3.119 4.164 1 92.56 52 LEU B CA 1
ATOM 1589 C C . LEU B 1 52 ? 13.141 -3.744 4.586 1 92.56 52 LEU B C 1
ATOM 1591 O O . LEU B 1 52 ? 13.523 -3.68 5.758 1 92.56 52 LEU B O 1
ATOM 1595 N N . PRO B 1 53 ? 13.781 -4.395 3.58 1 88.88 53 PRO B N 1
ATOM 1596 C CA . PRO B 1 53 ? 15.086 -4.98 3.895 1 88.88 53 PRO B CA 1
ATOM 1597 C C . PRO B 1 53 ? 16.125 -3.93 4.289 1 88.88 53 PRO B C 1
ATOM 1599 O O . PRO B 1 53 ? 15.906 -2.732 4.082 1 88.88 53 PRO B O 1
ATOM 1602 N N . ASP B 1 54 ? 17.203 -4.504 4.789 1 84.19 54 ASP B N 1
ATOM 1603 C CA . ASP B 1 54 ? 18.328 -3.635 5.141 1 84.19 54 ASP B CA 1
ATOM 1604 C C . ASP B 1 54 ? 18.844 -2.887 3.916 1 84.19 54 ASP B C 1
ATOM 1606 O O . ASP B 1 54 ? 18.859 -3.434 2.812 1 84.19 54 ASP B O 1
ATOM 1610 N N . GLY B 1 55 ? 19.234 -1.614 4.133 1 82.56 55 GLY B N 1
ATOM 1611 C CA . GLY B 1 55 ? 19.812 -0.84 3.045 1 82.56 55 GLY B CA 1
ATOM 1612 C C . GLY B 1 55 ? 18.844 0.171 2.457 1 82.56 55 GLY B C 1
ATOM 1613 O O . GLY B 1 55 ? 19.266 1.117 1.785 1 82.56 55 GLY B O 1
ATOM 1614 N N . PHE B 1 56 ? 17.578 -0.113 2.598 1 86.5 56 PHE B N 1
ATOM 1615 C CA . PHE B 1 56 ? 16.609 0.874 2.156 1 86.5 56 PHE B CA 1
ATOM 1616 C C . PHE B 1 56 ? 16.609 2.086 3.08 1 86.5 56 PHE B C 1
ATOM 1618 O O . PHE B 1 56 ? 16.516 1.941 4.301 1 86.5 56 PHE B O 1
ATOM 1625 N N . ASP B 1 57 ? 16.766 3.227 2.395 1 88.75 57 ASP B N 1
ATOM 1626 C CA . ASP B 1 57 ? 16.797 4.473 3.152 1 88.75 57 ASP B CA 1
ATOM 1627 C C . ASP B 1 57 ? 15.508 5.273 2.955 1 88.75 57 ASP B C 1
ATOM 1629 O O . ASP B 1 57 ? 15.352 5.961 1.943 1 88.75 57 ASP B O 1
ATOM 1633 N N . GLY B 1 58 ? 14.672 5.273 3.945 1 90.88 58 GLY B N 1
ATOM 1634 C CA . GLY B 1 58 ? 13.383 5.953 3.879 1 90.88 58 GLY B CA 1
ATOM 1635 C C . GLY B 1 58 ? 13.5 7.461 4.012 1 90.88 58 GLY B C 1
ATOM 1636 O O . GLY B 1 58 ? 12.516 8.18 3.844 1 90.88 58 GLY B O 1
ATOM 1637 N N . ASN B 1 59 ? 14.703 7.973 4.289 1 90.38 59 ASN B N 1
ATOM 1638 C CA . ASN B 1 59 ? 14.891 9.414 4.375 1 90.38 59 ASN B CA 1
ATOM 1639 C C . ASN B 1 59 ? 14.68 10.094 3.023 1 90.38 59 ASN B C 1
ATOM 1641 O O . ASN B 1 59 ? 14.43 11.297 2.961 1 90.38 59 ASN B O 1
ATOM 1645 N N . THR B 1 60 ? 14.742 9.336 2.016 1 90.38 60 THR B N 1
ATOM 1646 C CA . THR B 1 60 ? 14.727 9.938 0.688 1 90.38 60 THR B CA 1
ATOM 1647 C C . THR B 1 60 ? 13.43 9.609 -0.041 1 90.38 60 THR B C 1
ATOM 1649 O O . THR B 1 60 ? 13.266 9.953 -1.214 1 90.38 60 THR B O 1
ATOM 1652 N N . CYS B 1 61 ? 12.477 8.906 0.572 1 91.44 61 CYS B N 1
ATOM 1653 C CA . CYS B 1 61 ? 11.25 8.477 -0.083 1 91.44 61 CYS B CA 1
ATOM 1654 C C . CYS B 1 61 ? 10.031 8.812 0.77 1 91.44 61 CYS B C 1
ATOM 1656 O O . CYS B 1 61 ? 9.828 8.219 1.832 1 91.44 61 CYS B O 1
ATOM 1658 N N . PRO B 1 62 ? 9.148 9.609 0.272 1 89.19 62 PRO B N 1
ATOM 1659 C CA . PRO B 1 62 ? 8.023 10.07 1.089 1 89.19 62 PRO B CA 1
ATOM 1660 C C . PRO B 1 62 ? 6.953 9 1.269 1 89.19 62 PRO B C 1
ATOM 1662 O O . PRO B 1 62 ? 6.039 9.172 2.08 1 89.19 62 PRO B O 1
ATOM 1665 N N . TYR B 1 63 ? 7.098 7.871 0.634 1 90.12 63 TYR B N 1
ATOM 1666 C CA . TYR B 1 63 ? 6.074 6.832 0.712 1 90.12 63 TYR B CA 1
ATOM 1667 C C . TYR B 1 63 ? 6.477 5.746 1.702 1 90.12 63 TYR B C 1
ATOM 1669 O O . TYR B 1 63 ? 5.695 4.832 1.979 1 90.12 63 TYR B O 1
ATOM 1677 N N . ILE B 1 64 ? 7.68 5.879 2.117 1 91.56 64 ILE B N 1
ATOM 1678 C CA . ILE B 1 64 ? 8.227 4.949 3.098 1 91.56 64 ILE B CA 1
ATOM 1679 C C . ILE B 1 64 ? 8.227 5.594 4.48 1 91.56 64 ILE B C 1
ATOM 1681 O O . ILE B 1 64 ? 8.57 6.77 4.625 1 91.56 64 ILE B O 1
ATOM 1685 N N . PHE B 1 65 ? 7.883 4.777 5.492 1 92.81 65 PHE B N 1
ATOM 1686 C CA . PHE B 1 65 ? 7.688 5.359 6.816 1 92.81 65 PHE B CA 1
ATOM 1687 C C . PHE B 1 65 ? 8.648 4.746 7.824 1 92.81 65 PHE B C 1
ATOM 1689 O O . PHE B 1 65 ? 9.078 3.602 7.664 1 92.81 65 PHE B O 1
ATOM 1696 N N . THR B 1 66 ? 8.938 5.57 8.852 1 92.12 66 THR B N 1
ATOM 1697 C CA . THR B 1 66 ? 9.688 5.023 9.977 1 92.12 66 THR B CA 1
ATOM 1698 C C . THR B 1 66 ? 8.859 3.969 10.711 1 92.12 66 THR B C 1
ATOM 1700 O O . THR B 1 66 ? 7.668 4.156 10.945 1 92.12 66 THR B O 1
ATOM 1703 N N . TRP B 1 67 ? 9.547 2.844 11.086 1 94.31 67 TRP B N 1
ATOM 1704 C CA . TRP B 1 67 ? 8.82 1.793 11.789 1 94.31 67 TRP B CA 1
ATOM 1705 C C . TRP B 1 67 ? 9.586 1.329 13.023 1 94.31 67 TRP B C 1
ATOM 1707 O O . TRP B 1 67 ? 9.781 0.129 13.219 1 94.31 67 TRP B O 1
ATOM 1717 N N . SER B 1 68 ? 10.117 2.221 13.727 1 89.44 68 SER B N 1
ATOM 1718 C CA . SER B 1 68 ? 10.719 2.082 15.047 1 89.44 68 SER B CA 1
ATOM 1719 C C . SER B 1 68 ? 10.805 3.428 15.766 1 89.44 68 SER B C 1
ATOM 1721 O O . SER B 1 68 ? 10.648 4.477 15.133 1 89.44 68 SER B O 1
ATOM 1723 N N . GLU B 1 69 ? 10.977 3.408 17.031 1 86.94 69 GLU B N 1
ATOM 1724 C CA . GLU B 1 69 ? 11.148 4.633 17.797 1 86.94 69 GLU B CA 1
ATOM 1725 C C . GLU B 1 69 ? 12.625 4.996 17.938 1 86.94 69 GLU B C 1
ATOM 1727 O O . GLU B 1 69 ? 12.969 6.047 18.484 1 86.94 69 GLU B O 1
ATOM 1732 N N . GLU B 1 70 ? 13.391 4.23 17.375 1 85.25 70 GLU B N 1
ATOM 1733 C CA . GLU B 1 70 ? 14.828 4.422 17.531 1 85.25 70 GLU B CA 1
ATOM 1734 C C . GLU B 1 70 ? 15.32 5.594 16.688 1 85.25 70 GLU B C 1
ATOM 1736 O O . GLU B 1 70 ? 14.797 5.848 15.602 1 85.25 70 GLU B O 1
ATOM 1741 N N . ARG B 1 71 ? 16.406 6.324 17.172 1 84.94 71 ARG B N 1
ATOM 1742 C CA . ARG B 1 71 ? 17.109 7.375 16.438 1 84.94 71 ARG B CA 1
ATOM 1743 C C . ARG B 1 71 ? 18.625 7.133 16.484 1 84.94 71 ARG B C 1
ATOM 1745 O O . ARG B 1 71 ? 19.203 6.926 17.547 1 84.94 71 ARG B O 1
ATOM 1752 N N . PRO B 1 72 ? 19.297 7.117 15.312 1 85.69 72 PRO B N 1
ATOM 1753 C CA . PRO B 1 72 ? 18.703 7.289 13.984 1 85.69 72 PRO B CA 1
ATOM 1754 C C . PRO B 1 72 ? 17.812 6.117 13.578 1 85.69 72 PRO B C 1
ATOM 1756 O O . PRO B 1 72 ? 18 4.996 14.055 1 85.69 72 PRO B O 1
ATOM 1759 N N . ASN B 1 73 ? 16.828 6.422 12.695 1 85 73 ASN B N 1
ATOM 1760 C CA . ASN B 1 73 ? 15.906 5.383 12.242 1 85 73 ASN B CA 1
ATOM 1761 C C . ASN B 1 73 ? 16.625 4.32 11.406 1 85 73 ASN B C 1
ATOM 1763 O O . ASN 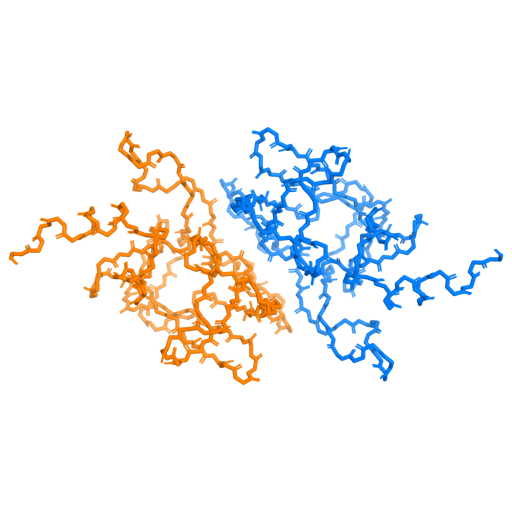B 1 73 ? 17.375 4.652 10.492 1 85 73 ASN B O 1
ATOM 1767 N N . LYS B 1 74 ? 16.297 3.076 11.711 1 86.5 74 LYS B N 1
ATOM 1768 C CA . LYS B 1 74 ? 16.922 1.991 10.969 1 86.5 74 LYS B CA 1
ATOM 1769 C C . LYS B 1 74 ? 15.891 1.089 10.312 1 86.5 74 LYS B C 1
ATOM 1771 O O . LYS B 1 74 ? 16.203 0.326 9.398 1 86.5 74 LYS B O 1
ATOM 1776 N N . ILE B 1 75 ? 14.695 1.108 10.852 1 92.44 75 ILE B N 1
ATOM 1777 C CA . ILE B 1 75 ? 13.648 0.237 10.336 1 92.44 75 ILE B CA 1
ATOM 1778 C C . ILE B 1 75 ? 12.625 1.065 9.57 1 92.44 75 ILE B C 1
ATOM 1780 O O . ILE B 1 75 ? 12.008 1.977 10.125 1 92.44 75 ILE B O 1
ATOM 1784 N N . TRP B 1 76 ? 12.516 0.743 8.328 1 93.12 76 TRP B N 1
ATOM 1785 C CA . TRP B 1 76 ? 11.586 1.424 7.434 1 93.12 76 TRP B CA 1
ATOM 1786 C C . TRP B 1 76 ? 10.484 0.473 6.965 1 93.12 76 TRP B C 1
ATOM 1788 O O . TRP B 1 76 ? 10.695 -0.741 6.902 1 93.12 76 TRP B O 1
ATOM 1798 N N . GLY B 1 77 ? 9.305 1.035 6.688 1 94.5 77 GLY B N 1
ATOM 1799 C CA . GLY B 1 77 ? 8.203 0.189 6.266 1 94.5 77 GLY B CA 1
ATOM 1800 C C . GLY B 1 77 ? 7.301 0.852 5.246 1 94.5 77 GLY B C 1
ATOM 1801 O O . GLY B 1 77 ? 7.281 2.078 5.125 1 94.5 77 GLY B O 1
ATOM 1802 N N . MET B 1 78 ? 6.621 0.04 4.551 1 94.5 78 MET B N 1
ATOM 1803 C CA . MET B 1 78 ? 5.602 0.439 3.584 1 94.5 78 MET B CA 1
ATOM 1804 C C . MET B 1 78 ? 4.211 0.061 4.074 1 94.5 78 MET B C 1
ATOM 1806 O O . MET B 1 78 ? 3.943 -1.108 4.355 1 94.5 78 MET B O 1
ATOM 1810 N N . GLY B 1 79 ? 3.363 1.035 4.113 1 96.38 79 GLY B N 1
ATOM 1811 C CA . GLY B 1 79 ? 2.008 0.793 4.582 1 96.38 79 GLY B CA 1
ATOM 1812 C C . GLY B 1 79 ? 1.098 0.22 3.512 1 96.38 79 GLY B C 1
ATOM 1813 O O . GLY B 1 79 ? 1.294 0.475 2.322 1 96.38 79 GLY B O 1
ATOM 1814 N N . SER B 1 80 ? 0.058 -0.478 3.92 1 97.12 80 SER B N 1
ATOM 1815 C CA . SER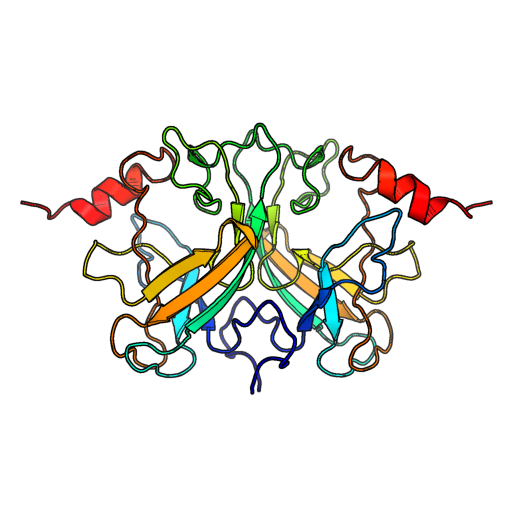 B 1 80 ? -0.938 -1.052 3.02 1 97.12 80 SER B CA 1
ATOM 1816 C C . SER B 1 80 ? -2.119 -0.107 2.828 1 97.12 80 SER B C 1
ATOM 1818 O O . SER B 1 80 ? -2.18 0.955 3.453 1 97.12 80 SER B O 1
ATOM 1820 N N . GLY B 1 81 ? -3.043 -0.508 1.889 1 97.06 81 GLY B N 1
ATOM 1821 C CA . GLY B 1 81 ? -4.293 0.212 1.719 1 97.06 81 GLY B CA 1
ATOM 1822 C C . GLY B 1 81 ? -4.109 1.605 1.149 1 97.06 81 GLY B C 1
ATOM 1823 O O . GLY B 1 81 ? -3.494 1.774 0.095 1 97.06 81 GLY B O 1
ATOM 1824 N N . CYS B 1 82 ? -4.664 2.518 1.892 1 97.44 82 CYS B N 1
ATOM 1825 C CA . CYS B 1 82 ? -4.625 3.914 1.472 1 97.44 82 CYS B CA 1
ATOM 1826 C C . CYS B 1 82 ? -3.713 4.73 2.379 1 97.44 82 CYS B C 1
ATOM 1828 O O . CYS B 1 82 ? -3.492 5.922 2.135 1 97.44 82 CYS B O 1
ATOM 1830 N N . SER B 1 83 ? -3.076 4.102 3.314 1 97.25 83 SER B N 1
ATOM 1831 C CA . SER B 1 83 ? -2.35 4.77 4.387 1 97.25 83 SER B CA 1
ATOM 1832 C C . SER B 1 83 ? -1.222 5.637 3.834 1 97.25 83 SER B C 1
ATOM 1834 O O . SER B 1 83 ? -0.916 6.695 4.387 1 97.25 83 SER B O 1
ATOM 1836 N N . PRO B 1 84 ? -0.622 5.27 2.717 1 95.62 84 PRO B N 1
ATOM 1837 C CA . PRO B 1 84 ? 0.47 6.113 2.227 1 95.62 84 PRO B CA 1
ATOM 1838 C C . PRO B 1 84 ? -0.023 7.43 1.638 1 95.62 84 PRO B C 1
ATOM 1840 O O . PRO B 1 84 ? 0.786 8.289 1.28 1 95.62 84 PRO B O 1
ATOM 1843 N N . PHE B 1 85 ? -1.285 7.633 1.595 1 97.06 85 PHE B N 1
ATOM 1844 C CA . PHE B 1 85 ? -1.824 8.812 0.924 1 97.06 85 PHE B CA 1
ATOM 1845 C C . PHE B 1 85 ? -2.391 9.797 1.937 1 97.06 85 PHE B C 1
ATOM 1847 O O . PHE B 1 85 ? -3.029 10.781 1.561 1 97.06 85 PHE B O 1
ATOM 1854 N N . PHE B 1 86 ? -2.215 9.492 3.199 1 97.44 86 PHE B N 1
ATOM 1855 C CA . PHE B 1 86 ? -2.527 10.484 4.223 1 97.44 86 PHE B CA 1
ATOM 1856 C C . PHE B 1 86 ? -1.459 11.57 4.27 1 97.44 86 PHE B C 1
ATOM 1858 O O . PHE B 1 86 ? -0.329 11.32 4.691 1 97.44 86 PHE B O 1
ATOM 1865 N N . ASN B 1 87 ? -1.8 12.734 3.85 1 94.88 87 ASN B N 1
ATOM 1866 C CA . ASN B 1 87 ? -0.825 13.812 3.795 1 94.88 87 ASN B CA 1
ATOM 1867 C C . ASN B 1 87 ? -0.604 14.445 5.168 1 94.88 87 ASN B C 1
ATOM 1869 O O . ASN B 1 87 ? -1.39 14.219 6.09 1 94.88 87 ASN B O 1
ATOM 1873 N N . THR B 1 88 ? 0.494 15.133 5.242 1 92.5 88 THR B N 1
ATOM 1874 C CA . THR B 1 88 ? 0.828 15.719 6.535 1 92.5 88 THR B CA 1
ATOM 1875 C C . THR B 1 88 ? 0.101 17.047 6.734 1 92.5 88 THR B C 1
ATOM 1877 O O . THR B 1 88 ? -0.177 17.75 5.766 1 92.5 88 THR B O 1
ATOM 1880 N N . ASP B 1 89 ? -0.242 17.281 7.887 1 88.62 89 ASP B N 1
ATOM 1881 C CA . ASP B 1 89 ? -0.678 18.578 8.406 1 88.62 89 ASP B CA 1
ATOM 1882 C C . ASP B 1 89 ? 0.104 18.953 9.664 1 88.62 89 ASP B C 1
ATOM 1884 O O . ASP B 1 89 ? 0.879 18.156 10.18 1 88.62 89 ASP B O 1
ATOM 1888 N N . ARG B 1 90 ? 0.005 20.281 9.945 1 80.69 90 ARG B N 1
ATOM 1889 C CA . ARG B 1 90 ? 0.679 20.75 11.148 1 80.69 90 ARG B CA 1
ATOM 1890 C C . ARG B 1 90 ? 0.19 19.984 12.375 1 80.69 90 ARG B C 1
ATOM 1892 O O . ARG B 1 90 ? -0.968 19.562 12.438 1 80.69 90 ARG B O 1
ATOM 1899 N N . GLU B 1 91 ? 1.204 19.859 13.305 1 76.56 91 GLU B N 1
ATOM 1900 C CA . GLU B 1 91 ? 0.842 19.25 14.578 1 76.56 91 GLU B CA 1
ATOM 1901 C C . GLU B 1 91 ? -0.346 19.953 15.219 1 76.56 91 GLU B C 1
ATOM 1903 O O . GLU B 1 91 ? -0.395 21.188 15.242 1 76.56 91 GLU B O 1
ATOM 1908 N N . GLY B 1 92 ? -1.254 19.156 15.633 1 82.12 92 GLY B N 1
ATOM 1909 C CA . GLY B 1 92 ? -2.439 19.719 16.25 1 82.12 92 GLY B CA 1
ATOM 1910 C C . GLY B 1 92 ? -3.555 20.016 15.266 1 82.12 92 GLY B C 1
ATOM 1911 O O . GLY B 1 92 ? -4.695 20.266 15.664 1 82.12 92 GLY B O 1
ATOM 1912 N N . LYS B 1 93 ? -3.271 19.953 14.008 1 89.88 93 LYS B N 1
ATOM 1913 C CA . LYS B 1 93 ? -4.297 20.234 13.016 1 89.88 93 LYS B CA 1
ATOM 1914 C C . LYS B 1 93 ? -4.676 18.984 12.227 1 89.88 93 LYS B C 1
ATOM 1916 O O . LYS B 1 93 ? -5.707 18.953 11.555 1 89.88 93 LYS B O 1
ATOM 1921 N N . ALA B 1 94 ? -3.877 18.016 12.344 1 95.81 94 ALA B N 1
ATOM 1922 C CA . ALA B 1 94 ? -4.184 16.766 11.641 1 95.81 94 ALA B CA 1
ATOM 1923 C C . ALA B 1 94 ? -5.465 16.141 12.18 1 95.81 94 ALA B C 1
ATOM 1925 O O . ALA B 1 94 ? -5.723 16.172 13.391 1 95.81 94 ALA B O 1
ATOM 1926 N N . ASN B 1 95 ? -6.266 15.531 11.32 1 98.31 95 ASN B N 1
ATOM 1927 C CA . ASN B 1 95 ? -7.562 15.016 11.75 1 98.31 95 ASN B CA 1
ATOM 1928 C C . ASN B 1 95 ? -7.516 13.508 11.992 1 98.31 95 ASN B C 1
ATOM 1930 O O . 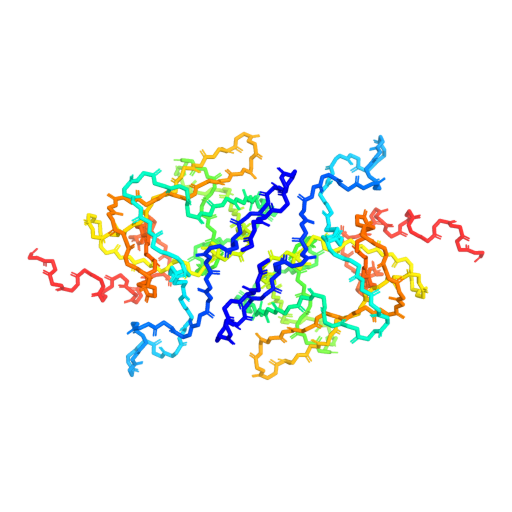ASN B 1 95 ? -8.523 12.906 12.352 1 98.31 95 ASN B O 1
ATOM 1934 N N . THR B 1 96 ? -6.312 12.883 11.805 1 98.38 96 THR B N 1
ATOM 1935 C CA . THR B 1 96 ? -6.152 11.469 12.141 1 98.38 96 THR B CA 1
ATOM 1936 C C . THR B 1 96 ? -4.871 11.242 12.938 1 98.38 96 THR B C 1
ATOM 1938 O O . THR B 1 96 ? -4 12.117 12.977 1 98.38 96 THR B O 1
ATOM 1941 N N . HIS B 1 97 ? -4.855 10.117 13.578 1 96.75 97 HIS B N 1
ATOM 1942 C CA . HIS B 1 97 ? -3.662 9.633 14.266 1 96.75 97 HIS B CA 1
ATOM 1943 C C . HIS B 1 97 ? -3.486 8.133 14.07 1 96.75 97 HIS B C 1
ATOM 1945 O O . HIS B 1 97 ? -4.465 7.383 14.062 1 96.75 97 HIS B O 1
ATOM 1951 N N . MET B 1 98 ? -2.215 7.797 13.938 1 96.06 98 MET B N 1
ATOM 1952 C CA . MET B 1 98 ? -1.906 6.387 13.727 1 96.06 98 MET B CA 1
ATOM 1953 C C . MET B 1 98 ? -1.381 5.742 15 1 96.06 98 MET B C 1
ATOM 1955 O O . MET B 1 98 ? -0.457 6.266 15.633 1 96.06 98 MET B O 1
ATOM 1959 N N . VAL B 1 99 ? -1.986 4.605 15.359 1 97.25 99 VAL B N 1
ATOM 1960 C CA . VAL B 1 99 ? -1.423 3.723 16.375 1 97.25 99 VAL B CA 1
ATOM 1961 C C . VAL B 1 99 ? -0.608 2.619 15.695 1 97.25 99 VAL B C 1
ATOM 1963 O O . VAL B 1 99 ? -1.102 1.936 14.797 1 97.25 99 VAL B O 1
ATOM 1966 N N . ARG B 1 100 ? 0.637 2.533 16.172 1 96.69 100 ARG B N 1
ATOM 1967 C CA . ARG B 1 100 ? 1.573 1.586 15.578 1 96.69 100 ARG B CA 1
ATOM 1968 C C . ARG B 1 100 ? 1.806 0.394 16.5 1 96.69 100 ARG B C 1
ATOM 1970 O O . ARG B 1 100 ? 2.197 0.564 17.656 1 96.69 100 ARG B O 1
ATOM 1977 N N . TYR B 1 101 ? 1.594 -0.74 15.977 1 97.38 101 TYR B N 1
ATOM 1978 C CA . TYR B 1 101 ? 1.921 -1.977 16.672 1 97.38 101 TYR B CA 1
ATOM 1979 C C . TYR B 1 101 ? 3.16 -2.633 16.078 1 97.38 101 TYR B C 1
ATOM 1981 O O . TYR B 1 101 ? 3.051 -3.568 15.281 1 97.38 101 TYR B O 1
ATOM 1989 N N . TYR B 1 102 ? 4.285 -2.201 16.578 1 95.62 102 TYR B N 1
ATOM 1990 C CA . TYR B 1 102 ? 5.566 -2.557 15.977 1 95.62 102 TYR B CA 1
ATOM 1991 C C . TYR B 1 102 ? 5.777 -4.066 15.984 1 95.62 102 TYR B C 1
ATOM 1993 O O . TYR B 1 102 ? 6.184 -4.652 14.977 1 95.62 102 TYR B O 1
ATOM 2001 N N . ASP B 1 103 ? 5.387 -4.766 17.047 1 94.88 103 ASP B N 1
ATOM 2002 C CA . ASP B 1 103 ? 5.66 -6.191 17.219 1 94.88 103 ASP B CA 1
ATOM 2003 C C . ASP B 1 103 ? 4.781 -7.027 16.297 1 94.88 103 ASP B C 1
ATOM 2005 O O . ASP B 1 103 ? 5.129 -8.164 15.953 1 94.88 103 ASP B O 1
ATOM 2009 N N . GLU B 1 104 ? 3.662 -6.43 15.867 1 96.19 104 GLU B N 1
ATOM 2010 C CA . GLU B 1 104 ? 2.709 -7.156 15.031 1 96.19 104 GLU B CA 1
ATOM 2011 C C . GLU B 1 104 ? 2.766 -6.68 13.586 1 96.19 104 GLU B C 1
ATOM 2013 O O . GLU B 1 104 ? 2.057 -7.207 12.727 1 96.19 104 GLU B O 1
ATOM 2018 N N . ASP B 1 105 ? 3.516 -5.652 13.312 1 96.69 105 ASP B N 1
ATOM 2019 C CA . ASP B 1 105 ? 3.621 -5.027 12 1 96.69 105 ASP B CA 1
ATOM 2020 C C . ASP B 1 105 ? 2.24 -4.695 11.438 1 96.69 105 ASP B C 1
ATOM 2022 O O . ASP B 1 105 ? 1.928 -5.035 10.297 1 96.69 105 ASP B O 1
ATOM 2026 N N . ARG B 1 106 ? 1.487 -4.039 12.25 1 97.94 106 ARG B N 1
ATOM 2027 C CA . ARG B 1 106 ? 0.176 -3.541 11.844 1 97.94 106 ARG B CA 1
ATOM 2028 C C . ARG B 1 106 ? -0.077 -2.145 12.406 1 97.94 106 ARG B C 1
ATOM 2030 O O . ARG B 1 106 ? 0.615 -1.706 13.328 1 97.94 106 ARG B O 1
ATOM 2037 N N . PHE B 1 107 ? -0.992 -1.468 11.836 1 98.25 107 PHE B N 1
ATOM 2038 C CA . PHE B 1 107 ? -1.357 -0.133 12.297 1 98.25 107 PHE B CA 1
ATOM 2039 C C . PHE B 1 107 ? -2.869 0.057 12.258 1 98.25 107 PHE B C 1
ATOM 2041 O O . PHE B 1 107 ? -3.58 -0.701 11.594 1 98.25 107 PHE B O 1
ATOM 2048 N N . GLU B 1 108 ? -3.312 1.014 12.984 1 98.69 108 GLU B N 1
ATOM 2049 C CA . GLU B 1 108 ? -4.676 1.531 12.969 1 98.69 108 GLU B CA 1
ATOM 2050 C C . GLU B 1 108 ? -4.688 3.057 12.953 1 98.69 108 GLU B C 1
ATOM 2052 O O . GLU B 1 108 ? -3.881 3.699 13.625 1 98.69 108 GLU B O 1
ATOM 2057 N N . ILE B 1 109 ? -5.496 3.562 12.156 1 98.69 109 ILE B N 1
ATOM 2058 C CA . ILE B 1 109 ? -5.656 5.008 12.055 1 98.69 109 ILE B CA 1
ATOM 2059 C C . ILE B 1 109 ? -7.02 5.422 12.602 1 98.69 109 ILE B C 1
ATOM 2061 O O . ILE B 1 109 ? -8.047 4.887 12.188 1 98.69 109 ILE B O 1
ATOM 2065 N N . PHE B 1 110 ? -6.992 6.398 13.461 1 98.75 110 PHE B N 1
ATOM 2066 C CA . PHE B 1 110 ? -8.211 6.848 14.117 1 98.75 110 PHE B CA 1
ATOM 2067 C C . PHE B 1 110 ? -8.461 8.328 13.844 1 98.75 110 PHE B C 1
ATOM 2069 O O . PHE B 1 110 ? -7.516 9.102 13.68 1 98.75 110 PHE B O 1
ATOM 2076 N N . ALA B 1 111 ? -9.734 8.703 13.867 1 98.69 111 ALA B N 1
ATOM 2077 C CA . ALA B 1 111 ? -10.117 10.117 13.789 1 98.69 111 ALA B CA 1
ATOM 2078 C C . ALA B 1 111 ? -9.805 10.836 15.102 1 98.69 111 ALA B C 1
ATOM 2080 O O . ALA B 1 111 ? -10.164 10.359 16.172 1 98.69 111 ALA B O 1
ATOM 2081 N N . THR B 1 112 ? -9.195 12.008 15 1 98.25 112 THR B N 1
ATOM 2082 C CA . THR B 1 112 ? -8.852 12.766 16.203 1 98.25 112 THR B CA 1
ATOM 2083 C C . THR B 1 112 ? -9.914 13.82 16.484 1 98.25 112 THR B C 1
ATOM 2085 O O . THR B 1 112 ? -9.875 14.484 17.531 1 98.25 112 THR B O 1
ATOM 2088 N N . ARG B 1 113 ? -10.812 14.023 15.648 1 98.19 113 ARG B N 1
ATOM 2089 C CA . ARG B 1 113 ? -12 14.875 15.711 1 98.19 113 ARG B CA 1
ATOM 2090 C C . ARG B 1 113 ? -13.078 14.375 14.758 1 98.19 113 ARG B C 1
ATOM 2092 O O . ARG B 1 113 ? -12.867 13.422 14.008 1 98.19 113 ARG B O 1
ATOM 2099 N N . ASP B 1 114 ? -14.242 14.969 14.875 1 98.69 114 ASP B N 1
ATOM 2100 C CA . ASP B 1 114 ? -15.25 14.656 13.875 1 98.69 114 ASP B CA 1
ATOM 2101 C C . ASP B 1 114 ? -14.773 15.039 12.477 1 98.69 114 ASP B C 1
ATOM 2103 O O . ASP B 1 114 ? -14.164 16.094 12.289 1 98.69 114 ASP B O 1
ATOM 2107 N N . ILE B 1 115 ? -15.008 14.188 11.547 1 98.69 115 ILE B N 1
ATOM 2108 C CA . ILE B 1 115 ? -14.594 14.383 10.156 1 98.69 115 ILE B CA 1
ATOM 2109 C C . ILE B 1 115 ? -15.812 14.273 9.242 1 98.69 115 ILE B C 1
ATOM 2111 O O . ILE B 1 115 ? -16.578 13.305 9.32 1 98.69 115 ILE B O 1
ATOM 2115 N N . GLU B 1 116 ? -15.984 15.227 8.367 1 98.69 116 GLU B N 1
ATOM 2116 C CA . GLU B 1 116 ? -17.094 15.203 7.422 1 98.69 116 GLU B CA 1
ATOM 2117 C C . GLU B 1 116 ? -16.781 14.297 6.227 1 98.69 116 GLU B C 1
ATOM 2119 O O . GLU B 1 116 ? -15.625 14.109 5.871 1 98.69 116 GLU B O 1
ATOM 2124 N N . LYS B 1 117 ? -17.875 13.805 5.691 1 98.31 117 LYS B N 1
ATOM 2125 C CA . LYS B 1 117 ? -17.703 13.109 4.418 1 98.31 117 LYS B CA 1
ATOM 2126 C C . LYS B 1 117 ? -16.969 13.992 3.408 1 98.31 117 LYS B C 1
ATOM 2128 O O . LYS B 1 117 ? -17.234 15.188 3.314 1 98.31 117 LYS B O 1
ATOM 2133 N N . ASP B 1 118 ? -15.945 13.398 2.709 1 98.5 118 ASP B N 1
ATOM 2134 C CA . ASP B 1 118 ? -15.195 14 1.61 1 98.5 118 ASP B CA 1
ATOM 2135 C C . ASP B 1 118 ? -14.156 14.992 2.133 1 98.5 118 ASP B C 1
ATOM 2137 O O . ASP B 1 118 ? -13.555 15.734 1.355 1 98.5 118 ASP B O 1
ATOM 2141 N N . GLU B 1 119 ? -14 15.023 3.416 1 98.44 119 GLU B N 1
ATOM 2142 C CA . GLU B 1 119 ? -12.875 15.773 3.977 1 98.44 119 GLU B CA 1
ATOM 2143 C C . GLU B 1 119 ? -11.562 15.023 3.777 1 98.44 119 GLU B C 1
ATOM 2145 O O . GLU B 1 119 ? -11.5 13.805 3.957 1 98.44 119 GLU B O 1
ATOM 2150 N N . GLU B 1 120 ? -10.508 15.789 3.418 1 98.5 120 GLU B N 1
ATOM 2151 C CA . GLU B 1 120 ? -9.203 15.156 3.275 1 98.5 120 GLU B CA 1
ATOM 2152 C C . GLU B 1 120 ? -8.648 14.727 4.629 1 98.5 120 GLU B C 1
ATOM 2154 O O . GLU B 1 120 ? -8.727 15.477 5.605 1 98.5 120 GLU B O 1
ATOM 2159 N N . LEU B 1 121 ? -8.148 13.508 4.625 1 98.69 121 LEU B N 1
ATOM 2160 C CA . LEU B 1 121 ? -7.559 12.93 5.828 1 98.69 121 LEU B CA 1
ATOM 2161 C C . LEU B 1 121 ? -6.074 13.266 5.914 1 98.69 121 LEU B C 1
ATOM 2163 O O . LEU B 1 121 ? -5.328 13.062 4.953 1 98.69 121 LEU B O 1
ATOM 2167 N N . THR B 1 122 ? -5.656 13.805 7.023 1 97.44 122 THR B N 1
ATOM 2168 C CA . THR B 1 122 ? -4.27 14.227 7.211 1 97.44 122 THR B CA 1
ATOM 2169 C C . THR B 1 122 ? -3.695 13.641 8.5 1 97.44 122 THR B C 1
ATOM 2171 O O . THR B 1 122 ? -4.445 13.266 9.406 1 97.44 122 THR B O 1
ATOM 2174 N N . HIS B 1 123 ? -2.432 13.523 8.461 1 94.44 123 HIS B N 1
ATOM 2175 C CA . HIS B 1 123 ? -1.658 13.008 9.586 1 94.44 123 HIS B CA 1
ATOM 2176 C C . HIS B 1 123 ? -0.495 13.938 9.922 1 94.44 123 HIS B C 1
ATOM 2178 O O . HIS B 1 123 ? -0.097 14.766 9.102 1 94.44 123 HIS B O 1
ATOM 2184 N N . THR B 1 124 ? -0.004 13.781 11.164 1 89.44 124 THR B N 1
ATOM 2185 C CA . THR B 1 124 ? 1.234 14.469 11.516 1 89.44 124 THR B CA 1
ATOM 2186 C C . THR B 1 124 ? 2.443 13.586 11.219 1 89.44 124 THR B C 1
ATOM 2188 O O . THR B 1 124 ? 2.525 12.453 11.688 1 89.44 124 THR B O 1
ATOM 2191 N N . TYR B 1 125 ? 3.285 14.141 10.359 1 89.94 125 TYR B N 1
ATOM 2192 C CA . TYR B 1 125 ? 4.547 13.445 10.125 1 89.94 125 TYR B CA 1
ATOM 2193 C C . TYR B 1 125 ? 5.582 13.828 11.18 1 89.94 125 TYR B C 1
ATOM 2195 O O . TYR B 1 125 ? 6.25 14.859 11.055 1 89.94 125 TYR B O 1
ATOM 2203 N N . VAL B 1 126 ? 5.797 12.984 12.07 1 81.94 126 VAL B N 1
ATOM 2204 C CA . VAL B 1 126 ? 6.707 13.289 13.164 1 81.94 126 VAL B CA 1
ATOM 2205 C C . VAL B 1 126 ? 8.133 13.43 12.633 1 81.94 126 VAL B C 1
ATOM 2207 O O . VAL B 1 126 ? 8.969 14.086 13.25 1 81.94 126 VAL B O 1
ATOM 2210 N N . SER B 1 127 ? 8.414 12.891 11.5 1 86.25 127 SER B N 1
ATOM 2211 C CA . SER B 1 127 ? 9.766 12.867 10.93 1 86.25 127 SER B CA 1
ATOM 2212 C C . SER B 1 127 ? 9.969 14.016 9.953 1 86.25 127 SER B C 1
ATOM 2214 O O . SER B 1 127 ? 11.008 14.086 9.281 1 86.25 127 SER B O 1
ATOM 2216 N N . LEU B 1 128 ? 9.07 14.859 9.844 1 86.25 128 LEU B N 1
ATOM 2217 C CA . LEU B 1 128 ? 9.078 15.953 8.875 1 86.25 128 LEU B CA 1
ATOM 2218 C C . LEU B 1 128 ? 10.344 16.797 9.023 1 86.25 128 LEU B C 1
ATOM 2220 O O . LEU B 1 128 ? 10.906 17.266 8.023 1 86.25 128 LEU B O 1
ATOM 2224 N N . LYS B 1 129 ? 10.797 16.875 10.141 1 82.94 129 LYS B N 1
ATOM 2225 C CA . LYS B 1 129 ? 11.875 17.812 10.453 1 82.94 129 LYS B CA 1
ATOM 2226 C C . LYS B 1 129 ? 13.227 17.266 10 1 82.94 129 LYS B C 1
ATOM 2228 O O . LYS B 1 129 ? 14.133 18.031 9.672 1 82.94 129 LYS B O 1
ATOM 2233 N N . TRP B 1 130 ? 13.383 15.969 9.891 1 86.19 130 TRP B N 1
ATOM 2234 C CA . TRP B 1 130 ? 14.75 15.508 9.695 1 86.19 130 TRP B CA 1
ATOM 2235 C C . TRP B 1 130 ? 14.867 14.664 8.43 1 86.19 130 TRP B C 1
ATOM 2237 O O . TRP B 1 130 ? 15.977 14.328 8 1 86.19 130 TRP B O 1
ATOM 2247 N N . ARG B 1 131 ? 13.789 14.352 7.84 1 88.38 131 ARG B N 1
ATOM 2248 C CA . ARG B 1 131 ? 13.898 13.555 6.621 1 88.38 131 ARG B CA 1
ATOM 2249 C C . ARG B 1 131 ? 14.109 14.445 5.402 1 88.38 131 ARG B C 1
ATOM 2251 O O . ARG B 1 131 ? 13.375 15.422 5.203 1 88.38 131 ARG B O 1
ATOM 2258 N N . THR B 1 132 ? 15 13.984 4.562 1 89 132 THR B N 1
ATOM 2259 C CA . THR B 1 132 ? 15.438 14.797 3.434 1 89 132 THR B CA 1
ATOM 2260 C C . THR B 1 132 ? 14.328 14.898 2.385 1 89 132 THR B C 1
ATOM 2262 O O . THR B 1 132 ? 14.203 15.914 1.705 1 89 132 THR B O 1
ATOM 2265 N N . CYS B 1 133 ? 13.508 13.93 2.266 1 87.69 133 CYS B N 1
ATOM 2266 C CA . CYS B 1 133 ? 12.445 13.938 1.264 1 87.69 133 CYS B CA 1
ATOM 2267 C C . CYS B 1 133 ? 11.383 14.969 1.601 1 87.69 133 CYS B C 1
ATOM 2269 O O . CYS B 1 133 ? 10.547 15.305 0.758 1 87.69 133 CYS B O 1
ATOM 2271 N N . PHE B 1 134 ? 11.406 15.492 2.836 1 86.75 134 PHE B N 1
ATOM 2272 C CA . PHE B 1 134 ? 10.383 16.438 3.256 1 86.75 134 PHE B CA 1
ATOM 2273 C C . PHE B 1 134 ? 10.961 17.844 3.367 1 86.75 134 PHE B C 1
ATOM 2275 O O . PHE B 1 134 ? 10.336 18.734 3.939 1 86.75 134 PHE B O 1
ATOM 2282 N N . ALA B 1 135 ? 12.062 18.062 2.855 1 83.31 135 ALA B N 1
ATOM 2283 C CA . ALA B 1 135 ? 12.742 19.344 2.998 1 83.31 135 ALA B CA 1
ATOM 2284 C C . ALA B 1 135 ? 11.891 20.484 2.434 1 83.31 135 ALA B C 1
ATOM 2286 O O . ALA B 1 135 ? 11.711 21.516 3.084 1 83.31 135 ALA B O 1
ATOM 2287 N N . ASP B 1 136 ? 11.273 20.266 1.285 1 79.94 136 ASP B N 1
ATOM 2288 C CA . ASP B 1 136 ? 10.477 21.312 0.652 1 79.94 136 ASP B CA 1
ATOM 2289 C C . ASP B 1 136 ? 9.156 21.516 1.385 1 79.94 136 ASP B C 1
ATOM 2291 O O . ASP B 1 136 ? 8.719 22.656 1.588 1 79.94 136 ASP B O 1
ATOM 2295 N N . ILE B 1 137 ? 8.562 20.469 1.809 1 81.19 137 ILE B N 1
ATOM 2296 C CA . ILE B 1 137 ? 7.262 20.547 2.467 1 81.19 137 ILE B CA 1
ATOM 2297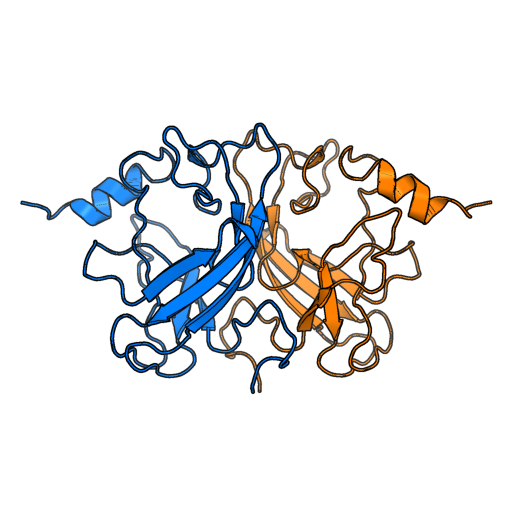 C C . ILE B 1 137 ? 7.418 21.172 3.854 1 81.19 137 ILE B C 1
ATOM 2299 O O . ILE B 1 137 ? 6.535 21.891 4.316 1 81.19 137 ILE B O 1
ATOM 2303 N N . ASN B 1 138 ? 8.484 20.781 4.422 1 78.88 138 ASN B N 1
ATOM 2304 C CA . ASN B 1 138 ? 8.766 21.344 5.734 1 78.88 138 ASN B CA 1
ATOM 2305 C C . ASN B 1 138 ? 8.75 22.875 5.699 1 78.88 138 ASN B C 1
ATOM 2307 O O . ASN B 1 138 ? 8.219 23.516 6.613 1 78.88 138 ASN B O 1
ATOM 2311 N N . GLU B 1 139 ? 9.18 23.438 4.723 1 76.44 139 GLU B N 1
ATOM 2312 C CA . GLU B 1 139 ? 9.18 24.891 4.551 1 76.44 139 GLU B CA 1
ATOM 2313 C C . GLU B 1 139 ? 7.766 25.422 4.352 1 76.44 139 GLU B C 1
ATOM 2315 O O . GLU B 1 139 ? 7.41 26.469 4.883 1 76.44 139 GLU B O 1
ATOM 2320 N N . ILE B 1 140 ? 6.973 24.672 3.775 1 75.06 140 ILE B N 1
ATOM 2321 C CA . ILE B 1 140 ? 5.621 25.109 3.439 1 75.06 140 ILE B CA 1
ATOM 2322 C C . ILE B 1 140 ? 4.727 25 4.672 1 75.06 140 ILE B C 1
ATOM 2324 O O . ILE B 1 140 ? 3.949 25.906 4.965 1 75.06 140 ILE B O 1
ATOM 2328 N N . VAL B 1 141 ? 4.883 23.891 5.383 1 73.62 141 VAL B N 1
ATOM 2329 C CA . VAL B 1 141 ? 3.998 23.609 6.508 1 73.62 141 VAL B CA 1
ATOM 2330 C C . VAL B 1 141 ? 4.371 24.5 7.695 1 73.62 141 VAL B C 1
ATOM 2332 O O . VAL B 1 141 ? 3.514 24.844 8.516 1 73.62 141 VAL B O 1
ATOM 2335 N N . HIS B 1 142 ? 5.602 24.875 7.805 1 69.75 142 HIS B N 1
ATOM 2336 C CA . HIS B 1 142 ? 6.043 25.656 8.945 1 69.75 142 HIS B CA 1
ATOM 2337 C C . HIS B 1 142 ? 6.254 27.125 8.562 1 69.75 142 HIS B C 1
ATOM 2339 O O . HIS B 1 142 ? 6.773 27.906 9.352 1 69.75 142 HIS B O 1
ATOM 2345 N N . LYS B 1 143 ? 6 27.578 7.422 1 66 143 LYS B N 1
ATOM 2346 C CA . LYS B 1 143 ? 6.242 28.938 6.914 1 66 143 LYS B CA 1
ATOM 2347 C C . LYS B 1 143 ? 5.66 29.984 7.852 1 66 143 LYS B C 1
ATOM 2349 O O . LYS B 1 143 ? 6.234 31.062 8.023 1 66 143 LYS B O 1
ATOM 2354 N N . ASP B 1 144 ? 4.465 29.703 8.383 1 55.34 144 ASP B N 1
ATOM 2355 C CA . ASP B 1 144 ? 3.877 30.75 9.211 1 55.34 144 ASP B CA 1
ATOM 2356 C C . ASP B 1 144 ? 4.164 30.516 10.688 1 55.34 144 ASP B C 1
ATOM 2358 O O . ASP B 1 144 ? 3.434 31 11.555 1 55.34 144 ASP B O 1
ATOM 2362 N N . ASP B 1 145 ? 5.109 29.578 11.008 1 54.41 145 ASP B N 1
ATOM 2363 C CA . ASP B 1 145 ? 5.465 29.453 12.422 1 54.41 145 ASP B CA 1
ATOM 2364 C C . ASP B 1 145 ? 6.164 30.703 12.93 1 54.41 145 ASP B C 1
ATOM 2366 O O . ASP B 1 145 ? 7.094 31.203 12.297 1 54.41 145 ASP B O 1
ATOM 2370 N N . PRO B 1 146 ? 5.645 31.469 13.922 1 52.38 146 PRO B N 1
ATOM 2371 C CA . PRO B 1 146 ? 6.258 32.688 14.43 1 52.38 146 PRO B CA 1
ATOM 2372 C C . PRO B 1 146 ? 7.707 32.5 14.867 1 52.38 146 PRO B C 1
ATOM 2374 O O . PRO B 1 146 ? 8.102 31.391 15.227 1 52.38 146 PRO B O 1
#

InterPro domains:
  IPR001214 SET domain [PF00856] (31-125)
  IPR001214 SET domain [PS50280] (12-126)
  IPR046341 SET domain superfamily [G3DSA:2.170.270.10] (13-134)
  IPR046341 SET domain superfamily [SSF82199] (31-131)

Secondary structure (DSSP, 8-state):
-PPPTT-S-B-TTEEEEE-TT-BTTTB--EEEEESS-B-TT-EEEEEEEEEPPTT--GGG-TT-EE-SS-SS---EEEE-BTGGG-EE--TTT-SEEEEEEGGGTEEEEEESS-B-TTPBPEE--TTTTT-GGGHHHHHHHTTT--/-PPPTT-S-B-TTEEEEE-TT-BTTTB--EEEEESS-B-TT-EEEEEEEEEPPTT--GGG-TT-EE-SS-SS---EEEE-BTGGG-EE--TTT-SEEEEEEGGGTEEEEEESS-B-TTPBPEE--TTTTT-GGGHHHHHHHSTT--

Organism: Phaeodactylum tricornutum (strain CCAP 1055/1) (NCBI:txid556484)

Nearest PDB structures (foldseek):
  5ww0-assembly1_A  TM=7.891E-01  e=6.299E-07  Schizosaccharomyces pombe 972h-
  5ww0-assembly1_B  TM=7.666E-01  e=8.452E-07  Schizosaccharomyces pombe 972h-
  8rdj-assembly1_L  TM=5.920E-01  e=3.149E-02  Sinapis alba
  8ras-assembly1_L  TM=5.569E-01  e=2.086E-02  Sinapis alba
  8qma-assembly1_J  TM=6.305E-01  e=2.799E-02  Sinapis alba

Solvent-accessible surface area (backbone atoms only — not comparable to full-atom values): 15976 Å² total; per-residue (Å²): 84,79,62,62,90,74,34,55,48,35,42,66,45,44,29,30,37,75,28,90,79,44,41,90,88,73,36,87,47,65,22,23,24,25,65,45,64,39,48,56,67,34,80,52,34,36,23,41,41,44,72,55,56,89,86,65,65,46,45,64,30,85,61,37,38,82,58,61,90,54,83,79,75,79,43,30,22,40,57,34,38,55,60,64,27,45,40,70,35,51,84,91,64,28,45,30,47,75,48,77,38,72,96,72,36,29,39,38,29,25,24,69,36,70,39,53,59,67,36,74,42,22,24,58,56,87,56,41,86,75,27,65,55,29,54,70,53,44,50,64,71,48,61,81,60,128,86,78,62,61,89,74,35,54,46,36,42,65,44,44,30,30,36,75,28,92,79,44,40,90,87,75,36,87,48,65,22,22,24,25,66,46,63,41,49,56,68,35,79,53,32,36,22,40,42,45,72,54,56,88,87,65,64,45,46,63,30,83,62,38,38,82,59,63,90,53,84,79,75,80,43,31,23,39,57,32,39,56,60,65,28,46,41,70,35,52,84,91,64,30,44,32,45,74,48,77,37,72,94,72,36,30,38,37,28,26,25,68,36,70,38,53,58,67,35,74,42,23,25,59,57,87,57,41,85,75,28,65,55,29,53,70,53,43,51,64,70,47,61,83,60,129

Radius of gyration: 18.95 Å; Cα contacts (8 Å, |Δi|>4): 648; chains: 2; bounding box: 40×64×38 Å

Sequence (292 aa):
MAAHPDTKIDCSKVYVKKSSFSNEQTGDFDGAFAFVPFQKGDLVEKGVMRRLPDGFDGNTCPYIFTWSEERPNKIWGMGSGCSPFFNTDREGKANTHMVRYYDEDRFEIFATRDIEKDEELTHTYVSLKWRTCFADINEIVHKDDPMAAHPDTKIDCSKVYVKKSSFSNEQTGDFDGAFAFVPFQKGDLVEKGVMRRLPDGFDGNTCPYIFTWSEERPNKIWGMGSGCSPFFNTDREGKANTHMVRYYDEDRFEIFATRDIEKDEELTHTYVSLKWRTCFADINEIVHKDDP